Protein AF-A0A9P5VL76-F1 (afdb_monomer)

Nearest PDB structures (foldseek):
  6ovp-assembly1_B  TM=8.909E-01  e=1.885E-11  Yarrowia lipolytica
  6ovp-assembly1_A  TM=8.898E-01  e=1.474E-11  Yarrowia lipolytica
  2c0l-assembly1_B  TM=8.582E-01  e=8.754E-11  Homo sapiens
  2cx7-assembly1_A  TM=6.586E-01  e=2.580E-05  Thermus thermophilus
  1wfr-assembly1_A  TM=6.462E-01  e=2.146E-05  Thermus thermophilus HB8

Foldseek 3Di:
DVVLVVQQVVLVPDDPVVNVVVLVVVPWKEKEWEDDPDTWIWIQDSSRHIDGDDDPDDGQKYKYAYPVQVVCCVVVLDPPLLCPLVVRIDIDHQLLLPPQQHDPQFNVSNVQVVVQVVLVPDDLVRLVVQLVQQQFKEWEWEAEPVRDTWIKIWDSHDRRTHIGTDDDPPDDGQKYKYAYRVLSVCCLLVVDFQVVCVVVVRIDMDHDVVSSVSVRVVSVVVCCVSSSPDPDPDD

InterPro domains:
  IPR003033 SCP2 sterol-binding domain [PF02036] (7-96)
  IPR003033 SCP2 sterol-binding domain [PF02036] (121-220)
  IPR036527 SCP2 sterol-binding domain superfamily [G3DSA:3.30.1050.10] (1-100)
  IPR036527 SCP2 sterol-binding domain superfamily [G3DSA:3.30.1050.10] (101-225)
  IPR036527 SCP2 sterol-binding domain superfamily [SSF55718] (1-96)
  IPR036527 SCP2 sterol-binding domain superfamily [SSF55718] (104-221)

pLDDT: mean 79.17, std 15.7, range [29.52, 98.31]

Secondary structure (DSSP, 8-state):
-HHHHHHHHHHHTS-HHHHHHHHHH--S-EEEEE-SSS--EEEEETTTEEEES--SS--SEEEEE-HHHHHHHHTTSS-HHHHHHTTSEEEES-SSTTSTT--TT-HHHHHHHHHHHHHHT--HHHHHHHHHHH-EEEEEEEE-TTS-EEEEEEEESSSS-EEEESPPTT---SEEEEEEHHHHHHHHTTSS-HHHHHHTTSEEEEE-HHHHHHHHHHHHHHHHHTTSS-S----

Radius of gyration: 19.66 Å; Cα contacts (8 Å, |Δi|>4): 386; chains: 1; bounding box: 48×43×52 Å

Sequence (235 aa):
DEIFTHLNEALDAFEPAERQELLKQVNGIFEFHICKEEAPTSEVKITGMIKPGPTPLNPDITLFLMDDDMIALAVGDLSGARAFITDHIGLKGPMGSESDLGYDGFESSFLTLQIYEYLQVLTDEEHKAKVAKVKGIFLFNVKNAKGNTAMWMMDMKSGISTMKKGKVEGLKPDIVLEMKDRDFVDLFMGKTNGQKAFMTGRIKVKGAIMLALKLDTMMKDTQEKIGFFGEKAKL

Structure (mmCIF, N/CA/C/O backbone):
data_AF-A0A9P5VL76-F1
#
_entry.id   AF-A0A9P5VL76-F1
#
loop_
_atom_site.group_PDB
_atom_site.id
_atom_site.type_symbol
_atom_site.label_atom_id
_atom_site.label_alt_id
_atom_site.label_comp_id
_atom_site.label_asym_id
_atom_site.label_entity_id
_atom_site.label_seq_id
_atom_site.pdbx_PDB_ins_code
_atom_site.Cartn_x
_atom_site.Cartn_y
_atom_site.Cartn_z
_atom_site.occupancy
_atom_site.B_iso_or_equiv
_atom_site.auth_seq_id
_atom_site.auth_comp_id
_atom_site.auth_asym_id
_atom_site.auth_atom_id
_atom_site.pdbx_PDB_model_num
ATOM 1 N N . ASP A 1 1 ? 13.572 -9.444 -28.408 1.00 59.03 1 ASP A N 1
ATOM 2 C CA . ASP A 1 1 ? 14.789 -8.795 -28.944 1.00 59.03 1 ASP A CA 1
ATOM 3 C C . ASP A 1 1 ? 14.650 -7.289 -29.117 1.00 59.03 1 ASP A C 1
ATOM 5 O O . ASP A 1 1 ? 15.370 -6.567 -28.447 1.00 59.03 1 ASP A O 1
ATOM 9 N N . GLU A 1 2 ? 13.704 -6.793 -29.917 1.00 69.25 2 GLU A N 1
ATOM 10 C CA . GLU A 1 2 ? 13.587 -5.357 -30.246 1.00 69.25 2 GLU A CA 1
ATOM 11 C C . GLU A 1 2 ? 13.399 -4.423 -29.029 1.00 69.25 2 GLU A C 1
ATOM 13 O O . GLU A 1 2 ? 14.001 -3.358 -28.952 1.00 69.25 2 GLU A O 1
ATOM 18 N N . ILE A 1 3 ? 12.630 -4.839 -28.024 1.00 67.88 3 ILE A N 1
ATOM 19 C CA . ILE A 1 3 ? 12.424 -4.072 -26.784 1.00 67.88 3 ILE A CA 1
ATOM 20 C C . ILE A 1 3 ? 13.699 -3.926 -25.936 1.00 67.88 3 ILE A C 1
ATOM 22 O O . ILE A 1 3 ? 13.919 -2.881 -25.335 1.00 67.88 3 ILE A O 1
ATOM 26 N N . PHE A 1 4 ? 14.580 -4.931 -25.926 1.00 71.31 4 PHE A N 1
ATOM 27 C CA . PHE A 1 4 ? 15.851 -4.856 -25.199 1.00 71.31 4 PHE A CA 1
ATOM 28 C C . PHE A 1 4 ? 16.878 -3.994 -25.919 1.00 71.31 4 PHE A C 1
ATOM 30 O O . PHE A 1 4 ? 17.686 -3.339 -25.265 1.00 71.31 4 PHE A O 1
ATOM 37 N N . THR A 1 5 ? 16.819 -3.954 -27.250 1.00 75.25 5 THR A N 1
ATOM 38 C CA . THR A 1 5 ? 17.573 -2.983 -28.044 1.00 75.25 5 THR A CA 1
ATOM 39 C C . THR A 1 5 ? 17.153 -1.565 -27.674 1.00 75.25 5 THR A C 1
ATOM 41 O O . THR A 1 5 ? 18.002 -0.787 -27.254 1.00 75.25 5 THR A O 1
ATOM 44 N N . HIS A 1 6 ? 15.852 -1.260 -27.696 1.00 72.56 6 HIS A N 1
ATOM 45 C CA . HIS A 1 6 ? 15.348 0.065 -27.323 1.00 72.56 6 HIS A CA 1
ATOM 46 C C . HIS A 1 6 ? 15.649 0.438 -25.864 1.00 72.56 6 HIS A C 1
ATOM 48 O O . HIS A 1 6 ? 15.980 1.584 -25.574 1.00 72.56 6 HIS A O 1
ATOM 54 N N . LEU A 1 7 ? 15.575 -0.518 -24.932 1.00 69.50 7 LEU A N 1
ATOM 55 C CA . LEU A 1 7 ? 15.966 -0.283 -23.539 1.00 69.50 7 LEU A CA 1
ATOM 56 C C . LEU A 1 7 ? 17.463 0.030 -23.413 1.00 69.50 7 LEU A C 1
ATOM 58 O O . LEU A 1 7 ? 17.827 0.937 -22.672 1.00 69.50 7 LEU A O 1
ATOM 62 N N . ASN A 1 8 ? 18.332 -0.677 -24.141 1.00 74.56 8 ASN A N 1
ATOM 63 C CA . ASN A 1 8 ? 19.762 -0.363 -24.175 1.00 74.56 8 ASN A CA 1
ATOM 64 C C . ASN A 1 8 ? 20.033 1.010 -24.805 1.00 74.56 8 ASN A C 1
ATOM 66 O O . ASN A 1 8 ? 20.819 1.770 -24.253 1.00 74.56 8 ASN A O 1
ATOM 70 N N . GLU A 1 9 ? 19.346 1.364 -25.892 1.00 80.50 9 GLU A N 1
ATOM 71 C CA . GLU A 1 9 ? 19.444 2.693 -26.511 1.00 80.50 9 GLU A CA 1
ATOM 72 C C . GLU A 1 9 ? 19.002 3.806 -25.551 1.00 80.50 9 GLU A C 1
ATOM 74 O O . GLU A 1 9 ? 19.674 4.829 -25.440 1.00 80.50 9 GLU A O 1
ATOM 79 N N . ALA A 1 10 ? 17.916 3.594 -24.802 1.00 74.56 10 ALA A N 1
ATOM 80 C CA . ALA A 1 10 ? 17.466 4.525 -23.772 1.00 74.56 10 ALA A CA 1
ATOM 81 C C . ALA A 1 10 ? 18.485 4.655 -22.627 1.00 74.56 10 ALA A C 1
ATOM 83 O O . ALA A 1 10 ? 18.723 5.756 -22.140 1.00 74.56 10 ALA A O 1
ATOM 84 N N . LEU A 1 11 ? 19.116 3.550 -22.214 1.00 72.44 11 LEU A N 1
ATOM 85 C CA . LEU A 1 11 ? 20.168 3.553 -21.192 1.00 72.44 11 LEU A CA 1
ATOM 86 C C . LEU A 1 11 ? 21.455 4.240 -21.676 1.00 72.44 11 LEU A C 1
ATOM 88 O O . LEU A 1 11 ? 22.147 4.877 -20.881 1.00 72.44 11 LEU A O 1
ATOM 92 N N . ASP A 1 12 ? 21.775 4.128 -22.964 1.00 80.81 12 ASP A N 1
ATOM 93 C CA . ASP A 1 12 ? 22.923 4.787 -23.589 1.00 80.81 12 ASP A CA 1
ATOM 94 C C . ASP A 1 12 ? 22.669 6.271 -23.899 1.00 80.81 12 ASP A C 1
ATOM 96 O O . ASP A 1 12 ? 23.625 7.022 -24.089 1.00 80.81 12 ASP A O 1
ATOM 100 N N . ALA A 1 13 ? 21.410 6.720 -23.891 1.00 84.25 13 ALA A N 1
ATOM 101 C CA . ALA A 1 13 ? 21.051 8.130 -24.030 1.00 84.25 13 ALA A CA 1
ATOM 102 C C . ALA A 1 13 ? 21.363 8.973 -22.776 1.00 84.25 13 ALA A C 1
ATOM 104 O O . ALA A 1 13 ? 21.368 10.201 -22.860 1.00 84.25 13 ALA A O 1
ATOM 105 N N . PHE A 1 14 ? 21.626 8.342 -21.626 1.00 79.75 14 PHE A N 1
ATOM 106 C CA . PHE A 1 14 ? 22.043 9.040 -20.408 1.00 79.75 14 PHE A CA 1
ATOM 107 C C . PHE A 1 14 ? 23.520 9.438 -20.459 1.00 79.75 14 PHE A C 1
ATOM 109 O O . PHE A 1 14 ? 24.386 8.648 -20.846 1.00 79.75 14 PHE A O 1
ATOM 116 N N . GLU A 1 15 ? 23.832 10.634 -19.957 1.00 89.19 15 GLU A N 1
ATOM 117 C CA . GLU A 1 15 ? 25.218 11.076 -19.807 1.00 89.19 15 GLU A CA 1
ATOM 118 C C . GLU A 1 15 ? 25.991 10.143 -18.850 1.00 89.19 15 GLU A C 1
ATOM 120 O O . GLU A 1 15 ? 25.448 9.720 -17.822 1.00 89.19 15 GLU A O 1
ATOM 125 N N . PRO A 1 16 ? 27.282 9.835 -19.100 1.00 84.25 16 PRO A N 1
ATOM 126 C CA . PRO A 1 16 ? 28.025 8.852 -18.304 1.00 84.25 16 PRO A C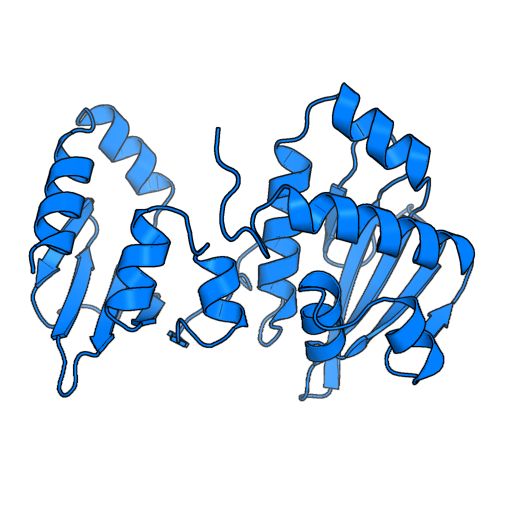A 1
ATOM 127 C C . PRO A 1 16 ? 28.039 9.129 -16.794 1.00 84.25 16 PRO A C 1
ATOM 129 O O . PRO A 1 16 ? 28.002 8.195 -15.993 1.00 84.25 16 PRO A O 1
ATOM 132 N N . ALA A 1 17 ? 28.083 10.404 -16.392 1.00 84.44 17 ALA A N 1
ATOM 133 C CA . ALA A 1 17 ? 28.053 10.803 -14.985 1.00 84.44 17 ALA A CA 1
ATOM 134 C C . ALA A 1 17 ? 26.677 10.572 -14.338 1.00 84.44 17 ALA A C 1
ATOM 136 O O . ALA A 1 17 ? 26.602 10.110 -13.201 1.00 84.44 17 ALA A O 1
ATOM 137 N N . GLU A 1 18 ? 25.600 10.847 -15.075 1.00 82.44 18 GLU A N 1
ATOM 138 C CA . GLU A 1 18 ? 24.226 10.604 -14.636 1.00 82.44 18 GLU A CA 1
ATOM 139 C C . GLU A 1 18 ? 23.963 9.103 -14.493 1.00 82.44 18 GLU A C 1
ATOM 141 O O . GLU A 1 18 ? 23.481 8.646 -13.457 1.00 82.44 18 GLU A O 1
ATOM 146 N N . ARG A 1 19 ? 24.405 8.310 -15.476 1.00 78.56 19 ARG A N 1
ATOM 147 C CA . ARG A 1 19 ? 24.318 6.845 -15.439 1.00 78.56 19 ARG A CA 1
ATOM 148 C C . ARG A 1 19 ? 25.014 6.255 -14.210 1.00 78.56 19 ARG A C 1
ATOM 150 O O . ARG A 1 19 ? 24.469 5.358 -13.575 1.00 78.56 19 ARG A O 1
ATOM 157 N N . GLN A 1 20 ? 26.192 6.762 -13.836 1.00 78.44 20 GLN A N 1
ATOM 158 C CA . GLN A 1 20 ? 26.904 6.316 -12.629 1.00 78.44 20 GLN A CA 1
ATOM 159 C C . GLN A 1 20 ? 26.157 6.642 -11.331 1.00 78.44 20 GLN A C 1
ATOM 161 O O . GLN A 1 20 ? 26.263 5.887 -10.367 1.00 78.44 20 GLN A O 1
ATOM 166 N N . GLU A 1 21 ? 25.405 7.741 -11.284 1.00 79.75 21 GLU A N 1
ATOM 167 C CA . GLU A 1 21 ? 24.601 8.094 -10.113 1.00 79.75 21 GLU A CA 1
ATOM 168 C C . GLU A 1 21 ? 23.336 7.232 -10.016 1.00 79.75 21 GLU A C 1
ATOM 170 O O . GLU A 1 21 ? 23.040 6.697 -8.949 1.00 79.75 21 GLU A O 1
ATOM 175 N N . LEU A 1 22 ? 22.645 7.007 -11.138 1.00 70.56 22 LEU A N 1
ATOM 176 C CA . LEU A 1 22 ? 21.475 6.125 -11.208 1.00 70.56 22 LEU A CA 1
ATOM 177 C C . LEU A 1 22 ? 21.820 4.676 -10.829 1.00 70.56 22 LEU A C 1
ATOM 179 O O . LEU A 1 22 ? 21.065 4.023 -10.109 1.00 70.56 22 LEU A O 1
ATOM 183 N N . LEU A 1 23 ? 22.998 4.182 -11.225 1.00 69.69 23 LEU A N 1
ATOM 184 C CA . LEU A 1 23 ? 23.468 2.842 -10.853 1.00 69.69 23 LEU A CA 1
ATOM 185 C C . LEU A 1 23 ? 23.675 2.661 -9.343 1.00 69.69 23 LEU A C 1
ATOM 187 O O . LEU A 1 23 ? 23.526 1.552 -8.842 1.00 69.69 23 LEU A O 1
ATOM 191 N N . LYS A 1 24 ? 23.972 3.726 -8.587 1.00 73.56 24 LYS A N 1
ATOM 192 C CA . LYS A 1 24 ? 24.060 3.637 -7.116 1.00 73.56 24 LYS A CA 1
ATOM 193 C C . LYS A 1 24 ? 22.693 3.426 -6.468 1.00 73.56 24 LYS A C 1
ATOM 195 O O . LYS A 1 24 ? 22.628 2.894 -5.364 1.00 73.56 24 LYS A O 1
ATOM 200 N N . GLN A 1 25 ? 21.624 3.860 -7.135 1.00 65.38 25 GLN A N 1
ATOM 201 C CA . GLN A 1 25 ? 20.246 3.703 -6.663 1.00 65.38 25 GLN A CA 1
ATOM 202 C C . GLN A 1 25 ? 19.703 2.303 -6.969 1.00 65.38 25 GLN A C 1
ATOM 204 O O . GLN A 1 25 ? 18.865 1.790 -6.232 1.00 65.38 25 GLN A O 1
ATOM 209 N N . VAL A 1 26 ? 20.207 1.667 -8.031 1.00 65.00 26 VAL A N 1
ATOM 210 C CA . VAL A 1 26 ? 19.816 0.322 -8.465 1.00 65.00 26 VAL A CA 1
ATOM 211 C C . VAL A 1 26 ? 20.975 -0.646 -8.215 1.00 65.00 26 VAL A C 1
ATOM 213 O O . VAL A 1 26 ? 21.733 -0.994 -9.118 1.00 65.00 26 VAL A O 1
ATOM 216 N N . ASN A 1 27 ? 21.128 -1.079 -6.961 1.00 65.38 27 ASN A N 1
ATOM 217 C CA . ASN A 1 27 ? 22.152 -2.047 -6.561 1.00 65.38 27 ASN A CA 1
ATOM 218 C C . ASN A 1 27 ? 21.579 -3.472 -6.530 1.00 65.38 27 ASN A C 1
ATOM 220 O O . ASN A 1 27 ? 21.234 -3.982 -5.466 1.00 65.38 27 ASN A O 1
ATOM 224 N N . GLY A 1 28 ? 21.455 -4.095 -7.701 1.00 70.94 28 GLY A N 1
ATOM 225 C CA . GLY A 1 28 ? 21.001 -5.479 -7.814 1.00 70.94 28 GLY A CA 1
ATOM 226 C C . GLY A 1 28 ? 21.186 -6.053 -9.215 1.00 70.94 28 GLY A C 1
ATOM 227 O O . GLY A 1 28 ? 21.255 -5.323 -10.206 1.00 70.94 28 GLY A O 1
ATOM 228 N N . ILE A 1 29 ? 21.283 -7.375 -9.291 1.00 71.81 29 ILE A N 1
ATOM 229 C CA . ILE A 1 29 ? 21.272 -8.153 -10.527 1.00 71.81 29 ILE A CA 1
ATOM 230 C C . ILE A 1 29 ? 19.836 -8.613 -10.771 1.00 71.81 29 ILE A C 1
ATOM 232 O O . ILE A 1 29 ? 19.276 -9.375 -9.980 1.00 71.81 29 ILE A O 1
ATOM 236 N N . PHE A 1 30 ? 19.260 -8.172 -11.888 1.00 75.00 30 PHE A N 1
ATOM 237 C CA . PHE A 1 30 ? 17.899 -8.529 -12.280 1.00 75.00 30 PHE A CA 1
ATOM 238 C C . PHE A 1 30 ? 17.938 -9.496 -13.458 1.00 75.00 30 PHE A C 1
ATOM 240 O O . PHE A 1 30 ? 18.631 -9.260 -14.449 1.00 75.00 30 PHE A O 1
ATOM 247 N N . GLU A 1 31 ? 17.166 -10.569 -13.365 1.00 74.62 31 GLU A N 1
ATOM 248 C CA . GLU A 1 31 ? 16.959 -11.519 -14.452 1.00 74.62 31 GLU A CA 1
ATOM 249 C C . GLU A 1 31 ? 15.490 -11.489 -14.878 1.00 74.62 31 GLU A C 1
ATOM 251 O O . GLU A 1 31 ? 14.598 -11.615 -14.050 1.00 74.62 31 GLU A O 1
ATOM 256 N N . PHE A 1 32 ? 15.229 -11.330 -16.167 1.00 75.19 32 PHE A N 1
ATOM 257 C CA . PHE A 1 32 ? 13.909 -11.232 -16.775 1.00 75.19 32 PHE A CA 1
ATOM 258 C C . PHE A 1 32 ? 13.687 -12.447 -17.674 1.00 75.19 32 PHE A C 1
ATOM 260 O O . PHE A 1 32 ? 14.397 -12.650 -18.654 1.00 75.19 32 PHE A O 1
ATOM 267 N N . HIS A 1 33 ? 12.692 -13.257 -17.358 1.00 72.06 33 HIS A N 1
ATOM 268 C CA . HIS A 1 33 ? 12.221 -14.380 -18.157 1.00 72.06 33 HIS A CA 1
ATOM 269 C C . HIS A 1 33 ? 10.972 -13.919 -18.890 1.00 72.06 33 HIS A C 1
ATOM 271 O O . HIS A 1 33 ? 9.935 -13.692 -18.264 1.00 72.06 33 HIS A O 1
ATOM 277 N N . ILE A 1 34 ? 11.082 -13.760 -20.203 1.00 73.06 34 ILE A N 1
ATOM 278 C CA . ILE A 1 34 ? 9.964 -13.367 -21.046 1.00 73.06 34 ILE A CA 1
ATOM 279 C C . ILE A 1 34 ? 9.411 -14.609 -21.726 1.00 73.06 34 ILE A C 1
ATOM 281 O O . ILE A 1 34 ? 10.084 -15.257 -22.521 1.00 73.06 34 ILE A O 1
ATOM 285 N N . CYS A 1 35 ? 8.185 -14.987 -21.398 1.00 63.56 35 CYS A N 1
ATOM 286 C CA . CYS A 1 35 ? 7.582 -16.191 -21.950 1.00 63.56 35 CYS A CA 1
ATOM 287 C C . CYS A 1 35 ? 6.737 -15.838 -23.183 1.00 63.56 35 CYS A C 1
ATOM 289 O O . CYS A 1 35 ? 5.557 -15.534 -23.061 1.00 63.56 35 CYS A O 1
ATOM 291 N N . LYS A 1 36 ? 7.304 -15.952 -24.388 1.00 52.19 36 LYS A N 1
ATOM 292 C CA . LYS A 1 36 ? 6.519 -16.492 -25.514 1.00 52.19 36 LYS A CA 1
ATOM 293 C C . LYS A 1 36 ? 6.399 -17.997 -25.294 1.00 52.19 36 LYS A C 1
ATOM 295 O O . LYS A 1 36 ? 7.211 -18.543 -24.549 1.00 52.19 36 LYS A O 1
ATOM 300 N N . GLU A 1 37 ? 5.396 -18.668 -25.862 1.00 47.75 37 GLU A N 1
ATOM 301 C CA . GLU A 1 37 ? 5.402 -20.138 -25.928 1.00 47.75 37 GLU A CA 1
ATOM 302 C C . GLU A 1 37 ? 6.836 -20.598 -26.300 1.00 47.75 37 GLU A C 1
ATOM 304 O O . GLU A 1 37 ? 7.320 -20.289 -27.383 1.00 47.75 37 GLU A O 1
ATOM 309 N N . GLU A 1 38 ? 7.544 -21.178 -25.317 1.00 39.03 38 GLU A N 1
ATOM 310 C CA . GLU A 1 38 ? 9.004 -21.416 -25.250 1.00 39.03 38 GLU A CA 1
ATOM 311 C C . GLU A 1 38 ? 9.968 -20.184 -25.361 1.00 39.03 38 GLU A C 1
ATOM 313 O O . GLU A 1 38 ? 10.597 -19.955 -26.386 1.00 39.03 38 GLU A O 1
ATOM 318 N N . ALA A 1 39 ? 10.123 -19.461 -24.231 1.00 42.22 39 ALA A N 1
ATOM 319 C CA . ALA A 1 39 ? 11.256 -18.667 -23.666 1.00 42.22 39 ALA A CA 1
ATOM 320 C C . ALA A 1 39 ? 12.129 -17.710 -24.535 1.00 42.22 39 ALA A C 1
ATOM 322 O O . ALA A 1 39 ? 12.720 -18.111 -25.537 1.00 42.22 39 ALA A O 1
ATOM 323 N N . PRO A 1 40 ? 12.442 -16.500 -24.003 1.00 48.34 40 PRO A N 1
ATOM 324 C CA . PRO A 1 40 ? 13.840 -16.210 -23.631 1.00 48.34 40 PRO A CA 1
ATOM 325 C C . PRO A 1 40 ? 14.059 -15.511 -22.263 1.00 48.34 40 PRO A C 1
ATOM 327 O O . PRO A 1 40 ? 13.225 -14.766 -21.756 1.00 48.34 40 PRO A O 1
ATOM 330 N N . THR A 1 41 ? 15.252 -15.722 -21.689 1.00 44.62 41 THR A N 1
ATOM 331 C CA . THR A 1 41 ? 15.805 -15.070 -20.481 1.00 44.62 41 THR A CA 1
ATOM 332 C C . THR A 1 41 ? 16.714 -13.886 -20.838 1.00 44.62 41 THR A C 1
ATOM 334 O O . THR A 1 41 ? 17.487 -13.958 -21.794 1.00 44.62 41 THR A O 1
ATOM 337 N N . SER A 1 42 ? 16.691 -12.821 -20.045 1.00 47.47 42 SER A N 1
ATOM 338 C CA . SER A 1 42 ? 17.422 -11.565 -20.267 1.00 47.47 42 SER A CA 1
ATOM 339 C C . SER A 1 42 ? 17.956 -10.996 -18.948 1.00 47.47 42 SER A C 1
ATOM 341 O O . SER A 1 42 ? 17.278 -11.033 -17.930 1.00 47.47 42 SER A O 1
ATOM 343 N N . GLU A 1 43 ? 19.196 -10.509 -18.944 1.00 51.09 43 GLU A N 1
ATOM 344 C CA . GLU A 1 43 ? 19.957 -10.072 -17.762 1.00 51.09 43 GLU A CA 1
ATOM 345 C C . GLU A 1 43 ? 20.086 -8.541 -17.733 1.00 51.09 43 GLU A C 1
ATOM 347 O O . GLU A 1 43 ? 20.417 -7.944 -18.753 1.00 51.09 43 GLU A O 1
ATOM 352 N N . VAL A 1 44 ? 19.948 -7.904 -16.566 1.00 45.75 44 VAL A N 1
ATOM 353 C CA . VAL A 1 44 ? 20.468 -6.550 -16.297 1.00 45.75 44 VAL A CA 1
ATOM 354 C C . VAL A 1 44 ? 21.665 -6.690 -15.358 1.00 45.75 44 VAL A C 1
ATOM 356 O O . VAL A 1 44 ? 21.509 -7.062 -14.194 1.00 45.75 44 VAL A O 1
ATOM 359 N N . LYS A 1 45 ? 22.875 -6.398 -15.856 1.00 45.28 45 LYS A N 1
ATOM 360 C CA . LYS A 1 45 ? 24.112 -6.458 -15.059 1.00 45.28 45 LYS A CA 1
ATOM 361 C C . LYS A 1 45 ? 24.672 -5.055 -14.834 1.00 45.28 45 LYS A C 1
ATOM 363 O O . LYS A 1 45 ? 24.762 -4.290 -15.789 1.00 45.28 45 LYS A O 1
ATOM 368 N N . ILE A 1 46 ? 25.081 -4.793 -13.586 1.00 47.81 46 ILE A N 1
ATOM 369 C CA . ILE A 1 46 ? 26.022 -3.828 -12.946 1.00 47.81 46 ILE A CA 1
ATOM 370 C C . ILE A 1 46 ? 26.603 -2.648 -13.776 1.00 47.81 46 ILE A C 1
ATOM 372 O O . ILE A 1 46 ? 26.885 -1.593 -13.220 1.00 47.81 46 ILE A O 1
ATOM 376 N N . THR A 1 47 ? 26.776 -2.766 -15.092 1.00 48.78 47 THR A N 1
ATOM 377 C CA . THR A 1 47 ? 27.161 -1.682 -16.014 1.00 48.78 47 THR A CA 1
ATOM 378 C C . THR A 1 47 ? 25.971 -0.861 -16.531 1.00 48.78 47 THR A C 1
ATOM 380 O O . THR A 1 47 ? 26.168 0.078 -17.299 1.00 48.78 47 THR A O 1
ATOM 383 N N . GLY A 1 48 ? 24.738 -1.232 -16.167 1.00 52.44 48 GLY A N 1
ATOM 384 C CA . GLY A 1 48 ? 23.513 -0.613 -16.680 1.00 52.44 48 GLY A CA 1
ATOM 385 C C . GLY A 1 48 ? 23.221 -0.990 -18.129 1.00 52.44 48 GLY A C 1
ATOM 386 O O . GLY A 1 48 ? 22.783 -0.138 -18.888 1.00 52.44 48 GLY A O 1
ATOM 387 N N . MET A 1 49 ? 23.540 -2.220 -18.538 1.00 57.72 49 MET A N 1
ATOM 388 C CA . 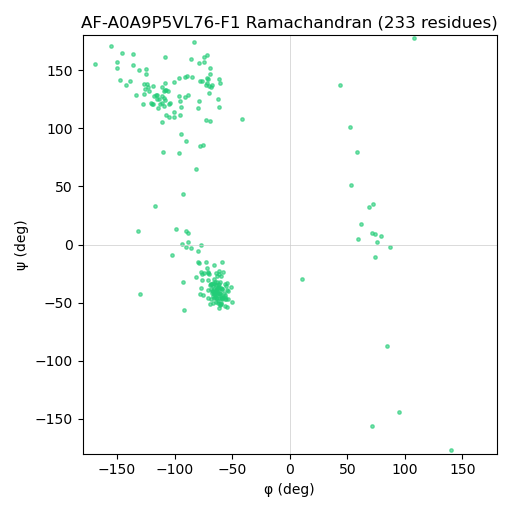MET A 1 49 ? 23.232 -2.753 -19.872 1.00 57.72 49 MET A CA 1
ATOM 389 C C . MET A 1 49 ? 22.447 -4.054 -19.743 1.00 57.72 49 MET A C 1
ATOM 391 O O . MET A 1 49 ? 22.695 -4.846 -18.828 1.00 57.72 49 MET A O 1
ATOM 395 N N . ILE A 1 50 ? 21.552 -4.282 -20.699 1.00 64.81 50 ILE A N 1
ATOM 396 C CA . ILE A 1 50 ? 20.784 -5.513 -20.840 1.00 64.81 50 ILE A CA 1
ATOM 397 C C . ILE A 1 50 ? 21.535 -6.485 -21.748 1.00 64.81 50 ILE A C 1
ATOM 399 O O . ILE A 1 50 ? 21.902 -6.126 -22.871 1.00 64.81 50 ILE A O 1
ATOM 403 N N . LYS A 1 51 ? 21.751 -7.719 -21.282 1.00 63.75 51 LYS A N 1
ATOM 404 C CA . LYS A 1 51 ? 22.443 -8.779 -22.029 1.00 63.75 51 LYS A CA 1
ATOM 405 C C . LYS A 1 51 ? 21.529 -9.992 -22.261 1.00 63.75 51 LYS A C 1
ATOM 407 O O . LYS A 1 51 ? 20.841 -10.411 -21.331 1.00 63.75 51 LYS A O 1
ATOM 412 N N . PRO A 1 52 ? 21.517 -10.585 -23.470 1.00 61.38 52 PRO A N 1
ATOM 413 C CA . PRO A 1 52 ? 20.829 -11.854 -23.713 1.00 61.38 52 PRO A CA 1
ATOM 414 C C . PRO A 1 52 ? 21.564 -13.040 -23.064 1.00 61.38 52 PRO A C 1
ATOM 416 O O . PRO A 1 52 ? 22.794 -13.101 -23.125 1.00 61.38 52 PRO A O 1
ATOM 419 N N . GLY A 1 53 ? 20.820 -14.022 -22.541 1.00 59.06 53 GLY A N 1
ATOM 420 C CA . GLY A 1 53 ? 21.364 -15.300 -22.050 1.00 59.06 53 GLY A CA 1
ATOM 421 C C . GLY A 1 53 ? 21.367 -15.468 -20.520 1.00 59.06 53 GLY A C 1
ATOM 422 O O . GLY A 1 53 ? 20.931 -14.570 -19.802 1.00 59.06 53 GLY A O 1
ATOM 423 N N . PRO A 1 54 ? 21.804 -16.636 -20.007 1.00 54.06 54 PRO A N 1
ATOM 424 C CA . PRO A 1 54 ? 21.818 -16.927 -18.572 1.00 54.06 54 PRO A CA 1
ATOM 425 C C . PRO A 1 54 ? 22.907 -16.129 -17.841 1.00 54.06 54 PRO A C 1
ATOM 427 O O . PRO A 1 54 ? 24.039 -16.021 -18.320 1.00 54.06 54 PRO A O 1
ATOM 430 N N . THR A 1 55 ? 22.595 -15.614 -16.648 1.00 56.88 55 THR A N 1
ATOM 431 C CA . THR A 1 55 ? 23.578 -14.891 -15.826 1.00 56.88 55 THR A CA 1
ATOM 432 C C . THR A 1 55 ? 24.656 -15.839 -15.265 1.00 56.88 55 THR A C 1
ATOM 434 O O . THR A 1 55 ? 24.338 -16.907 -14.742 1.00 56.88 55 THR A O 1
ATOM 437 N N . PRO A 1 56 ? 25.951 -15.461 -15.292 1.00 56.09 56 PRO A N 1
ATOM 438 C CA . PRO A 1 56 ? 27.013 -16.194 -14.598 1.00 56.09 56 PRO A CA 1
ATOM 439 C C . PRO A 1 56 ? 27.048 -15.942 -13.073 1.00 56.09 56 PRO A C 1
ATOM 441 O O . PRO A 1 56 ? 27.921 -16.473 -12.390 1.00 56.09 56 PRO A O 1
ATOM 444 N N . LEU A 1 57 ? 26.150 -15.105 -12.537 1.00 61.66 57 LEU A N 1
ATOM 445 C CA . LEU A 1 57 ? 26.021 -14.753 -11.114 1.00 61.66 57 LEU A CA 1
ATOM 446 C C . LEU A 1 5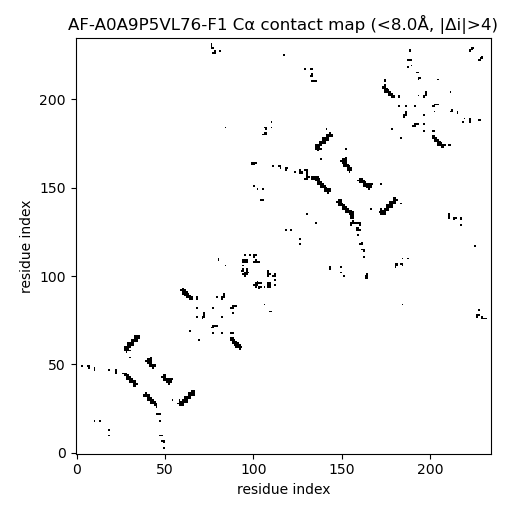7 ? 24.594 -15.032 -10.628 1.00 61.66 57 LEU A C 1
ATOM 448 O O . LEU A 1 57 ? 23.659 -14.907 -11.412 1.00 61.66 57 LEU A O 1
ATOM 452 N N . ASN A 1 58 ? 24.408 -15.344 -9.343 1.00 69.81 58 ASN A N 1
ATOM 453 C CA . ASN A 1 58 ? 23.066 -15.507 -8.775 1.00 69.81 58 ASN A CA 1
ATOM 454 C C . ASN A 1 58 ? 22.283 -14.181 -8.880 1.00 69.81 58 ASN A C 1
ATOM 456 O O . ASN A 1 58 ? 22.801 -13.169 -8.405 1.00 69.81 58 ASN A O 1
ATOM 460 N N . PRO A 1 59 ? 21.082 -14.164 -9.491 1.00 72.25 59 PRO A N 1
ATOM 461 C CA . PRO A 1 59 ? 20.262 -12.960 -9.549 1.00 72.25 59 PRO A CA 1
ATOM 462 C C . PRO A 1 59 ? 19.687 -12.625 -8.167 1.00 72.25 59 PRO A C 1
ATOM 464 O O . PRO A 1 59 ? 19.293 -13.527 -7.424 1.00 72.25 59 PRO A O 1
ATOM 467 N N . ASP A 1 60 ? 19.611 -11.333 -7.846 1.00 70.75 60 ASP A N 1
ATOM 468 C CA . ASP A 1 60 ? 18.960 -10.837 -6.626 1.00 70.75 60 ASP A CA 1
ATOM 469 C C . ASP A 1 60 ? 17.433 -10.864 -6.781 1.00 70.75 60 ASP A C 1
ATOM 471 O O . ASP A 1 60 ? 16.699 -11.196 -5.846 1.00 70.75 60 ASP A O 1
ATOM 475 N N . ILE A 1 61 ? 16.954 -10.546 -7.990 1.00 73.38 61 ILE A N 1
ATOM 476 C CA . ILE A 1 61 ? 15.540 -10.577 -8.363 1.00 73.38 61 ILE A CA 1
ATOM 477 C C . ILE A 1 61 ? 15.384 -11.282 -9.712 1.00 73.38 61 ILE A C 1
ATOM 479 O O . ILE A 1 61 ? 16.017 -10.907 -10.700 1.00 73.38 61 ILE A O 1
ATOM 483 N N . THR A 1 62 ? 14.485 -12.266 -9.770 1.00 72.38 62 THR A N 1
ATOM 484 C CA . THR A 1 62 ? 14.031 -12.869 -11.032 1.00 72.38 62 THR A CA 1
ATOM 485 C C . THR A 1 62 ? 12.586 -12.465 -11.314 1.00 72.38 62 THR A C 1
ATOM 487 O O . THR A 1 62 ? 11.702 -12.680 -10.483 1.00 72.38 62 THR A O 1
ATOM 490 N N . LEU A 1 63 ? 12.358 -11.903 -12.495 1.00 76.19 63 LEU A N 1
ATOM 491 C CA . LEU A 1 63 ? 11.089 -11.446 -13.047 1.00 76.19 63 LEU A CA 1
ATOM 492 C C . LEU A 1 63 ? 10.623 -12.433 -14.120 1.00 76.19 63 LEU A C 1
ATOM 494 O O . LEU A 1 63 ? 11.398 -12.779 -15.002 1.00 76.19 63 LEU A O 1
ATOM 498 N N . PHE A 1 64 ? 9.366 -12.860 -14.078 1.00 76.00 64 PHE A N 1
ATOM 499 C CA . PHE A 1 64 ? 8.726 -13.687 -15.105 1.00 76.00 64 PHE A CA 1
ATOM 500 C C . PHE A 1 64 ? 7.540 -12.914 -15.670 1.00 76.00 64 PHE A C 1
ATOM 502 O O . PHE A 1 64 ? 6.660 -12.563 -14.893 1.00 76.00 64 PHE A O 1
ATOM 509 N N . LEU A 1 65 ? 7.500 -12.634 -16.970 1.00 80.94 65 LEU A N 1
ATOM 510 C CA . LEU A 1 65 ? 6.449 -11.814 -17.579 1.00 80.94 65 LEU A CA 1
ATOM 511 C C . LEU A 1 65 ? 6.177 -12.204 -19.036 1.00 80.94 65 LEU A C 1
ATOM 513 O O . LEU A 1 65 ? 7.030 -12.794 -19.694 1.00 80.94 65 LEU A O 1
ATOM 517 N N . MET A 1 66 ? 4.982 -11.893 -19.535 1.00 80.25 66 MET A N 1
ATOM 518 C CA . MET A 1 66 ? 4.620 -12.098 -20.943 1.00 80.25 66 MET A CA 1
ATOM 519 C C . MET A 1 66 ? 5.050 -10.897 -21.802 1.00 80.25 66 MET A C 1
ATOM 521 O O . MET A 1 66 ? 5.234 -9.793 -21.286 1.00 80.25 66 MET A O 1
ATOM 525 N N . ASP A 1 67 ? 5.169 -11.093 -23.120 1.00 80.12 67 ASP A N 1
ATOM 526 C CA . ASP A 1 67 ? 5.498 -10.021 -24.079 1.00 80.12 67 ASP A CA 1
ATOM 527 C C . ASP A 1 67 ? 4.538 -8.823 -23.958 1.00 80.12 67 ASP A C 1
ATOM 529 O O . ASP A 1 67 ? 4.979 -7.676 -23.880 1.00 80.12 67 ASP A O 1
ATOM 533 N N . ASP A 1 68 ? 3.230 -9.090 -23.897 1.00 81.69 68 ASP A N 1
ATOM 534 C CA . ASP A 1 68 ? 2.200 -8.047 -23.816 1.00 81.69 68 ASP A CA 1
ATOM 535 C C . ASP A 1 68 ? 2.327 -7.222 -22.526 1.00 81.69 68 ASP A C 1
ATOM 537 O O . ASP A 1 68 ? 2.196 -5.996 -22.549 1.00 81.69 68 ASP A O 1
ATOM 541 N N . ASP A 1 69 ? 2.659 -7.877 -21.409 1.00 81.81 69 ASP A N 1
ATOM 542 C CA . ASP A 1 69 ? 2.871 -7.211 -20.121 1.00 81.81 69 ASP A CA 1
ATOM 543 C C . ASP A 1 69 ? 4.129 -6.346 -20.145 1.00 81.81 69 ASP A C 1
ATOM 545 O O . ASP A 1 69 ? 4.135 -5.240 -19.608 1.00 81.81 69 ASP A O 1
ATOM 549 N N . MET A 1 70 ? 5.190 -6.807 -20.810 1.00 79.00 70 MET A N 1
ATOM 550 C CA . MET A 1 70 ? 6.410 -6.026 -20.989 1.00 79.00 70 MET A CA 1
ATOM 551 C C . MET A 1 70 ? 6.166 -4.757 -21.807 1.00 79.00 70 MET A C 1
ATOM 553 O O . MET A 1 70 ? 6.658 -3.686 -21.448 1.00 79.00 70 MET A O 1
ATOM 557 N N . ILE A 1 71 ? 5.386 -4.863 -22.884 1.00 79.12 71 ILE A N 1
ATOM 558 C CA . ILE A 1 71 ? 4.994 -3.710 -23.696 1.00 79.12 71 ILE A CA 1
ATOM 559 C C . ILE A 1 71 ? 4.172 -2.743 -22.845 1.00 79.12 71 ILE A C 1
ATOM 561 O O . ILE A 1 71 ? 4.492 -1.557 -22.807 1.00 79.12 71 ILE A O 1
ATOM 565 N N . ALA A 1 72 ? 3.170 -3.246 -22.118 1.00 79.00 72 ALA A N 1
ATOM 566 C CA . ALA A 1 72 ? 2.328 -2.428 -21.253 1.00 79.00 72 ALA A CA 1
ATOM 567 C C . ALA A 1 72 ? 3.143 -1.700 -20.166 1.00 79.00 72 ALA A C 1
ATOM 569 O O . ALA A 1 72 ? 2.873 -0.535 -19.876 1.00 79.00 72 ALA A O 1
ATOM 570 N N . LEU A 1 73 ? 4.174 -2.346 -19.609 1.00 76.31 73 LEU A N 1
ATOM 571 C CA . LEU A 1 73 ? 5.118 -1.724 -18.674 1.00 76.31 73 LEU A CA 1
ATOM 572 C C . LEU A 1 73 ? 5.939 -0.616 -19.335 1.00 76.31 73 LEU A C 1
ATOM 574 O O . LEU A 1 73 ? 6.086 0.462 -18.763 1.00 76.31 73 LEU A O 1
ATOM 578 N N . ALA A 1 74 ? 6.458 -0.867 -20.538 1.00 73.88 74 ALA A N 1
ATOM 579 C CA . ALA A 1 74 ? 7.306 0.077 -21.259 1.00 73.88 74 ALA A CA 1
ATOM 580 C C . ALA A 1 74 ? 6.552 1.345 -21.690 1.00 73.88 74 ALA A C 1
ATOM 582 O O . ALA A 1 74 ? 7.120 2.435 -21.667 1.00 73.88 74 ALA A O 1
ATOM 583 N N . VAL A 1 75 ? 5.275 1.217 -22.060 1.00 74.38 75 VAL A N 1
ATOM 584 C CA . VAL A 1 75 ? 4.435 2.358 -22.472 1.00 74.38 75 VAL A CA 1
ATOM 585 C C . VAL A 1 75 ? 3.676 3.003 -21.307 1.00 74.38 75 VAL A C 1
ATOM 587 O O . VAL A 1 75 ? 2.979 3.994 -21.508 1.00 74.38 75 VAL A O 1
ATOM 590 N N . GLY A 1 76 ? 3.814 2.466 -20.090 1.00 68.44 76 GLY A N 1
ATOM 591 C CA . GLY A 1 76 ? 3.184 2.994 -18.878 1.00 68.44 76 GLY A CA 1
ATOM 592 C C . GLY A 1 76 ? 1.704 2.630 -18.691 1.00 68.44 76 GLY A C 1
ATOM 593 O O . GLY A 1 76 ? 1.085 3.115 -17.745 1.00 68.44 76 GLY A O 1
ATOM 594 N N . ASP A 1 77 ? 1.141 1.763 -19.538 1.00 74.88 77 ASP A N 1
ATOM 595 C CA . ASP A 1 77 ? -0.230 1.237 -19.405 1.00 74.88 77 ASP A CA 1
ATOM 596 C C . ASP A 1 77 ? -0.363 0.247 -18.228 1.00 74.88 77 ASP A C 1
ATOM 598 O O . ASP A 1 77 ? -1.443 0.047 -17.663 1.00 74.88 77 ASP A O 1
ATOM 602 N N . LEU A 1 78 ? 0.752 -0.365 -17.826 1.00 70.69 78 LEU A N 1
ATOM 603 C CA . LEU A 1 78 ? 0.857 -1.246 -16.673 1.00 70.69 78 LEU A CA 1
ATOM 604 C C . LEU A 1 78 ? 1.991 -0.747 -15.774 1.00 70.69 78 LEU A C 1
ATOM 606 O O . LEU A 1 78 ? 3.102 -0.524 -16.233 1.00 70.69 78 LEU A O 1
ATOM 610 N N . SER A 1 79 ? 1.745 -0.572 -14.475 1.00 73.62 79 SER A N 1
ATOM 611 C CA . SER A 1 79 ? 2.836 -0.326 -13.525 1.00 73.62 79 SER A CA 1
ATOM 612 C C . SER A 1 79 ? 3.442 -1.655 -13.074 1.00 73.62 79 SER A C 1
ATOM 614 O O . SER A 1 79 ? 2.707 -2.622 -12.870 1.00 73.62 79 SER A O 1
ATOM 616 N N . GLY A 1 80 ? 4.764 -1.713 -12.853 1.00 73.12 80 GLY A N 1
ATOM 617 C CA . GLY A 1 80 ? 5.447 -2.939 -12.385 1.00 73.12 80 GLY A CA 1
ATOM 618 C C . GLY A 1 80 ? 4.833 -3.503 -11.107 1.00 73.12 80 GLY A C 1
ATOM 619 O O . GLY A 1 80 ? 4.684 -4.706 -10.916 1.00 73.12 80 GLY A O 1
ATOM 620 N N . ALA A 1 81 ? 4.355 -2.592 -10.281 1.00 69.31 81 ALA A N 1
ATOM 621 C CA . ALA A 1 81 ? 3.576 -2.878 -9.112 1.00 69.31 81 ALA A CA 1
ATOM 622 C C . ALA A 1 81 ? 2.251 -3.591 -9.341 1.00 69.31 81 ALA A C 1
ATOM 624 O O . ALA A 1 81 ? 1.981 -4.626 -8.735 1.00 69.31 81 ALA A O 1
ATOM 625 N N . ARG A 1 82 ? 1.406 -3.010 -10.198 1.00 71.44 82 ARG A N 1
ATOM 626 C CA . ARG A 1 82 ? 0.130 -3.611 -10.559 1.00 71.44 82 ARG A CA 1
ATOM 627 C C . ARG A 1 82 ? 0.389 -4.982 -11.157 1.00 71.44 82 ARG A C 1
ATOM 629 O O . ARG A 1 82 ? -0.215 -5.938 -10.695 1.00 71.44 82 ARG A O 1
ATOM 636 N N . ALA A 1 83 ? 1.341 -5.062 -12.080 1.00 75.25 83 ALA A N 1
ATOM 637 C CA . ALA A 1 83 ? 1.717 -6.284 -12.763 1.00 75.25 83 ALA A CA 1
ATOM 638 C C . ALA A 1 83 ? 2.104 -7.407 -11.791 1.00 75.25 83 ALA A C 1
ATOM 640 O O . ALA A 1 83 ? 1.587 -8.516 -11.900 1.00 75.25 83 ALA A O 1
ATOM 641 N N . PHE A 1 84 ? 2.937 -7.102 -10.793 1.00 73.12 84 PHE A N 1
ATOM 642 C CA . PHE A 1 84 ? 3.312 -8.055 -9.753 1.00 73.12 84 PHE A CA 1
ATOM 643 C C . PHE A 1 84 ? 2.100 -8.556 -8.955 1.00 73.12 84 PHE A C 1
ATOM 645 O O . PHE A 1 84 ? 1.879 -9.754 -8.825 1.00 73.12 84 PHE A O 1
ATOM 652 N N . ILE A 1 85 ? 1.269 -7.648 -8.450 1.00 67.19 85 ILE A N 1
ATOM 653 C CA . ILE A 1 85 ? 0.176 -8.012 -7.536 1.00 67.19 85 ILE A CA 1
ATOM 654 C C . ILE A 1 85 ? -0.999 -8.691 -8.272 1.00 67.19 85 ILE A C 1
ATOM 656 O O . ILE A 1 85 ? -1.792 -9.427 -7.671 1.00 67.19 85 ILE A O 1
ATOM 660 N N . THR A 1 86 ? -1.157 -8.431 -9.573 1.00 69.75 86 THR A N 1
ATOM 661 C CA . THR A 1 86 ? -2.133 -9.121 -10.428 1.00 69.75 86 THR A CA 1
ATOM 662 C C . THR A 1 86 ? -1.596 -10.406 -11.056 1.00 69.75 86 THR A C 1
ATOM 664 O O . THR A 1 86 ? -2.274 -10.948 -11.921 1.00 69.75 86 THR A O 1
ATOM 667 N N . ASP A 1 87 ? -0.426 -10.894 -10.634 1.00 73.38 87 ASP A N 1
ATOM 668 C CA . ASP A 1 87 ? 0.210 -12.117 -11.146 1.00 73.38 87 ASP A CA 1
ATOM 669 C C . ASP A 1 87 ? 0.569 -12.064 -12.652 1.00 73.38 87 ASP A C 1
ATOM 671 O O . ASP A 1 87 ? 0.827 -13.095 -13.268 1.00 73.38 87 ASP A O 1
ATOM 675 N N . HIS A 1 88 ? 0.626 -10.863 -13.244 1.00 67.81 88 HIS A N 1
ATOM 676 C CA . HIS A 1 88 ? 1.165 -10.628 -14.596 1.00 67.81 88 HIS A CA 1
ATOM 677 C C . HIS A 1 88 ? 2.704 -10.652 -14.595 1.00 67.81 88 HIS A C 1
ATOM 679 O O . HIS A 1 88 ? 3.338 -10.927 -15.610 1.00 67.81 88 HIS A O 1
ATOM 685 N N . ILE A 1 89 ? 3.313 -10.385 -13.433 1.00 73.81 89 ILE A N 1
ATOM 686 C CA . ILE A 1 89 ? 4.740 -10.579 -13.191 1.00 73.81 89 ILE A CA 1
ATOM 687 C C . ILE A 1 89 ? 4.928 -11.555 -12.033 1.00 73.81 89 ILE A C 1
ATOM 689 O O . ILE A 1 89 ? 4.529 -11.276 -10.903 1.00 73.81 89 ILE A O 1
ATOM 693 N N . GLY A 1 90 ? 5.625 -12.660 -12.280 1.00 68.12 90 GLY A N 1
ATOM 694 C CA . GLY A 1 90 ? 6.196 -13.477 -11.217 1.00 68.12 90 GLY A CA 1
ATOM 695 C C . GLY A 1 90 ? 7.477 -12.834 -10.689 1.00 68.12 90 GLY A C 1
ATOM 696 O O . GLY A 1 90 ? 8.407 -12.615 -11.456 1.00 68.12 90 GLY A O 1
ATOM 697 N N . LEU A 1 91 ? 7.552 -12.559 -9.386 1.00 70.88 91 LEU A N 1
ATOM 698 C CA . LEU A 1 91 ? 8.784 -12.127 -8.719 1.00 70.88 91 LEU A CA 1
ATOM 699 C C . LEU A 1 91 ? 9.337 -13.244 -7.834 1.00 70.88 91 LEU A C 1
ATOM 701 O O . LEU A 1 91 ? 8.617 -13.822 -7.019 1.00 70.88 91 LEU A O 1
ATOM 705 N N . LYS A 1 92 ? 10.640 -13.505 -7.941 1.00 67.25 92 LYS A N 1
ATOM 706 C CA . LYS A 1 92 ? 11.416 -14.230 -6.928 1.00 67.25 92 LYS A CA 1
ATOM 707 C C . LYS A 1 92 ? 12.460 -13.282 -6.349 1.00 67.25 92 LYS A C 1
ATOM 709 O O . LYS A 1 92 ? 13.236 -12.718 -7.111 1.00 67.25 92 LYS A O 1
ATOM 714 N N . GLY A 1 93 ? 12.462 -13.121 -5.027 1.00 62.12 93 GLY A N 1
ATOM 715 C CA . GLY A 1 93 ? 13.359 -12.209 -4.310 1.00 62.12 93 GLY A CA 1
ATOM 716 C C . GLY A 1 93 ? 12.656 -11.478 -3.155 1.00 62.12 93 GLY A C 1
ATOM 717 O O . GLY A 1 93 ? 11.483 -11.752 -2.879 1.00 62.12 93 GLY A O 1
ATOM 718 N N . PRO A 1 94 ? 13.351 -10.567 -2.457 1.00 57.44 94 PRO A N 1
ATOM 719 C CA . PRO A 1 94 ? 12.786 -9.773 -1.367 1.00 57.44 94 PRO A CA 1
ATOM 720 C C . PRO A 1 94 ? 11.758 -8.751 -1.894 1.00 57.44 94 PRO A C 1
ATOM 722 O O . PRO A 1 94 ? 12.097 -7.736 -2.495 1.00 57.44 94 PRO A O 1
ATOM 725 N N . MET A 1 95 ? 10.466 -9.003 -1.661 1.00 67.25 95 MET A N 1
ATOM 726 C CA . MET A 1 95 ? 9.341 -8.205 -2.190 1.00 67.25 95 MET A CA 1
ATOM 727 C C . MET A 1 95 ? 9.080 -6.941 -1.349 1.00 67.25 95 MET A C 1
ATOM 729 O O . MET A 1 95 ? 8.065 -6.816 -0.664 1.00 67.25 95 MET A O 1
ATOM 733 N N . GLY A 1 96 ? 10.042 -6.017 -1.338 1.00 66.62 96 GLY A N 1
ATOM 734 C CA . GLY A 1 96 ? 9.975 -4.773 -0.559 1.00 66.62 96 GLY A CA 1
ATOM 735 C C . GLY A 1 96 ? 10.218 -4.956 0.944 1.00 66.62 96 GLY A C 1
ATOM 736 O O . GLY A 1 96 ? 10.180 -3.977 1.692 1.00 66.62 96 GLY A O 1
ATOM 737 N N . SER A 1 97 ? 10.505 -6.185 1.392 1.00 68.44 97 SER A N 1
ATOM 738 C CA . SER A 1 97 ? 10.838 -6.535 2.781 1.00 68.44 97 SER A CA 1
ATOM 739 C C . SER A 1 97 ? 12.104 -5.853 3.301 1.00 68.44 97 SER A C 1
ATOM 741 O O . SER A 1 97 ? 12.256 -5.712 4.510 1.00 68.44 97 SER A O 1
ATOM 743 N N . GLU A 1 98 ? 12.989 -5.429 2.401 1.00 72.94 98 GLU A N 1
ATOM 744 C CA . GLU A 1 98 ? 14.231 -4.719 2.724 1.00 72.94 98 GLU A CA 1
ATOM 745 C C . GLU A 1 98 ? 14.019 -3.230 3.015 1.00 72.94 98 GLU A C 1
ATOM 747 O O . GLU A 1 98 ? 14.889 -2.590 3.598 1.00 72.94 98 GLU A O 1
ATOM 752 N N . SER A 1 99 ? 12.859 -2.674 2.652 1.00 78.38 99 SER A N 1
ATOM 753 C CA . SER A 1 99 ? 12.543 -1.274 2.937 1.00 78.38 99 SER A CA 1
ATOM 754 C C . SER A 1 99 ? 12.214 -1.047 4.416 1.00 78.38 99 SER A C 1
ATOM 756 O O . SER A 1 99 ? 11.767 -1.950 5.131 1.00 78.38 99 SER A O 1
ATOM 758 N N . ASP A 1 100 ? 12.289 0.213 4.849 1.00 84.06 100 ASP A N 1
ATOM 759 C CA . ASP A 1 100 ? 11.854 0.639 6.186 1.00 84.06 100 ASP A CA 1
ATOM 760 C C . ASP A 1 100 ? 10.370 0.347 6.469 1.00 84.06 100 ASP A C 1
ATOM 762 O O . ASP A 1 100 ? 9.944 0.361 7.625 1.00 84.06 100 ASP A O 1
ATOM 766 N N . LEU A 1 101 ? 9.576 0.054 5.432 1.00 88.44 101 LEU A N 1
ATOM 767 C CA . LEU A 1 101 ? 8.164 -0.324 5.515 1.00 88.44 101 LEU A CA 1
ATOM 768 C C . LEU A 1 101 ? 7.922 -1.830 5.351 1.00 88.44 101 LEU A C 1
ATOM 770 O O . LEU A 1 101 ? 6.814 -2.298 5.611 1.00 88.44 101 LEU A O 1
ATOM 774 N N . GLY A 1 102 ? 8.938 -2.597 4.970 1.00 89.56 102 GLY A N 1
ATOM 775 C CA . GLY A 1 102 ? 8.814 -3.985 4.553 1.00 89.56 102 GLY A CA 1
ATOM 776 C C . GLY A 1 102 ? 8.614 -4.983 5.689 1.00 89.56 102 GLY A C 1
ATOM 777 O O . GLY A 1 102 ? 9.266 -4.910 6.730 1.00 89.56 102 GLY A O 1
ATOM 778 N N . TYR A 1 103 ? 7.754 -5.973 5.471 1.00 90.75 103 TYR A N 1
ATOM 779 C CA . TYR A 1 103 ? 7.710 -7.225 6.229 1.00 90.75 103 TYR A CA 1
ATOM 780 C C . TYR A 1 103 ? 7.855 -8.407 5.268 1.00 90.75 103 TYR A C 1
ATOM 782 O O . TYR A 1 103 ? 7.206 -8.441 4.222 1.00 90.75 103 TYR A O 1
ATOM 790 N N . ASP A 1 104 ? 8.683 -9.385 5.634 1.00 87.06 104 ASP A N 1
ATOM 791 C CA . ASP A 1 104 ? 8.865 -10.595 4.831 1.00 87.06 104 ASP A CA 1
ATOM 792 C C . ASP A 1 104 ? 7.598 -11.470 4.804 1.00 87.06 104 ASP A C 1
ATOM 794 O O . ASP A 1 104 ? 6.927 -11.673 5.823 1.00 87.06 104 ASP A O 1
ATOM 798 N N . GLY A 1 105 ? 7.271 -11.991 3.621 1.00 87.50 105 GLY A N 1
ATOM 799 C CA . GLY A 1 105 ? 6.082 -12.808 3.378 1.00 87.50 105 GLY A CA 1
ATOM 800 C C . GLY A 1 105 ? 4.745 -12.061 3.475 1.00 87.50 105 GLY A C 1
ATOM 801 O O . GLY A 1 105 ? 3.763 -12.666 3.917 1.00 87.50 105 GLY A O 1
ATOM 802 N N . PHE A 1 106 ? 4.715 -10.773 3.113 1.00 90.88 106 PHE A N 1
ATOM 803 C CA . PHE A 1 106 ? 3.496 -9.964 2.983 1.00 90.88 106 PHE A CA 1
ATOM 804 C C . PHE A 1 106 ? 3.439 -9.292 1.610 1.00 90.88 106 PHE A C 1
ATOM 806 O O . PHE A 1 106 ? 4.305 -8.480 1.287 1.00 90.88 106 PHE A O 1
ATOM 813 N N . GLU A 1 107 ? 2.389 -9.568 0.837 1.00 86.69 107 GLU A N 1
ATOM 814 C CA . GLU A 1 107 ? 2.098 -8.864 -0.420 1.00 86.69 107 GLU A CA 1
ATOM 815 C C . GLU A 1 107 ? 1.807 -7.380 -0.154 1.00 86.69 107 GLU A C 1
ATOM 817 O O . GLU A 1 107 ? 2.206 -6.499 -0.920 1.00 86.69 107 GLU A O 1
ATOM 822 N N . SER A 1 108 ? 1.173 -7.070 0.984 1.00 90.81 108 SER A N 1
ATOM 823 C CA . SER A 1 108 ? 0.878 -5.693 1.368 1.00 90.81 108 SER A CA 1
ATOM 824 C C . SER A 1 108 ? 2.126 -4.850 1.652 1.00 90.81 108 SER A C 1
ATOM 826 O O . SER A 1 108 ? 2.016 -3.623 1.651 1.00 90.81 108 SER A O 1
ATOM 828 N N . SER A 1 109 ? 3.302 -5.454 1.884 1.00 90.31 109 SER A N 1
ATOM 829 C CA . SER A 1 109 ? 4.567 -4.715 2.064 1.00 90.31 109 SER A CA 1
ATOM 830 C C . SER A 1 109 ? 4.889 -3.865 0.844 1.00 90.31 109 SER A C 1
ATOM 832 O O . SER A 1 109 ? 5.199 -2.681 0.973 1.00 90.31 109 SER A O 1
ATOM 834 N N . PHE A 1 110 ? 4.745 -4.456 -0.340 1.00 82.75 110 PHE A N 1
ATOM 835 C CA . PHE A 1 110 ? 5.030 -3.786 -1.594 1.00 82.75 110 PHE A CA 1
ATOM 836 C C . PHE A 1 110 ? 4.012 -2.665 -1.874 1.00 82.75 110 PHE A C 1
ATOM 838 O O . PHE A 1 110 ? 4.403 -1.527 -2.119 1.00 82.75 110 PHE A O 1
ATOM 845 N N . LEU A 1 111 ? 2.707 -2.926 -1.708 1.00 83.38 111 LEU A N 1
ATOM 846 C CA . LEU A 1 111 ? 1.679 -1.877 -1.832 1.00 83.38 111 LEU A CA 1
ATOM 847 C C . LEU A 1 111 ? 1.888 -0.719 -0.853 1.00 83.38 111 LEU A C 1
ATOM 849 O O . LEU A 1 111 ? 1.651 0.439 -1.191 1.00 83.38 111 LEU A O 1
ATOM 853 N N . THR A 1 112 ? 2.320 -1.021 0.370 1.00 88.62 112 THR A N 1
ATOM 854 C CA . THR A 1 112 ? 2.548 0.001 1.394 1.00 88.62 112 THR A CA 1
ATOM 855 C C . THR A 1 112 ? 3.701 0.926 1.028 1.00 88.62 112 THR A C 1
ATOM 857 O O . THR A 1 112 ? 3.585 2.136 1.234 1.00 88.62 112 THR A O 1
ATOM 860 N N . LEU A 1 113 ? 4.778 0.380 0.457 1.00 84.31 113 LEU A N 1
ATOM 861 C CA . LEU A 1 113 ? 5.888 1.176 -0.059 1.00 84.31 113 LEU A CA 1
ATOM 862 C C . LEU A 1 113 ? 5.411 2.143 -1.147 1.00 84.31 113 LEU A C 1
ATOM 864 O O . LEU A 1 113 ? 5.683 3.335 -1.069 1.00 84.31 113 LEU A O 1
ATOM 868 N N . GLN A 1 114 ? 4.601 1.671 -2.088 1.00 79.19 114 GLN A N 1
ATOM 869 C CA . GLN A 1 114 ? 4.079 2.533 -3.146 1.00 79.19 114 GLN A CA 1
ATOM 870 C C . GLN A 1 114 ? 3.146 3.631 -2.643 1.00 79.19 114 GLN A C 1
ATOM 872 O O . GLN A 1 114 ? 3.188 4.761 -3.123 1.00 79.19 114 GLN A O 1
ATOM 877 N N . ILE A 1 115 ? 2.280 3.313 -1.676 1.00 85.38 115 ILE A N 1
ATOM 878 C CA . ILE A 1 115 ? 1.433 4.324 -1.038 1.00 85.38 115 ILE A CA 1
ATOM 879 C C . ILE A 1 115 ? 2.324 5.373 -0.380 1.00 85.38 115 ILE A C 1
ATOM 881 O O . ILE A 1 115 ? 2.069 6.562 -0.526 1.00 85.38 115 ILE A O 1
ATOM 885 N N . TYR A 1 116 ? 3.372 4.948 0.326 1.00 86.88 116 TYR A N 1
ATOM 886 C CA . TYR A 1 116 ? 4.324 5.862 0.940 1.00 86.88 116 TYR A CA 1
ATOM 887 C C . TYR A 1 116 ? 5.010 6.764 -0.089 1.00 86.88 116 TYR A C 1
ATOM 889 O O . TYR A 1 116 ? 4.974 7.979 0.082 1.00 86.88 116 TYR A O 1
ATOM 897 N N . GLU A 1 117 ? 5.570 6.196 -1.157 1.00 82.19 117 GLU A N 1
ATOM 898 C CA . GLU A 1 117 ? 6.225 6.937 -2.242 1.00 82.19 117 GLU A CA 1
ATOM 899 C C . GLU A 1 117 ? 5.275 7.940 -2.892 1.00 82.19 117 GLU A C 1
ATOM 901 O O . GLU A 1 117 ? 5.625 9.110 -3.037 1.00 82.19 117 GLU A O 1
ATOM 906 N N . TYR A 1 118 ? 4.039 7.526 -3.184 1.00 83.62 118 TYR A N 1
ATOM 907 C CA . TYR A 1 118 ? 3.010 8.436 -3.673 1.00 83.62 118 TYR A CA 1
ATOM 908 C C . TYR A 1 118 ? 2.781 9.601 -2.711 1.00 83.62 118 TYR A C 1
ATOM 910 O O . TYR A 1 118 ? 2.718 10.749 -3.139 1.00 83.62 118 TYR A O 1
ATOM 918 N N . LEU A 1 119 ? 2.659 9.321 -1.410 1.00 85.50 119 LEU A N 1
ATOM 919 C CA . LEU A 1 119 ? 2.493 10.379 -0.422 1.00 85.50 119 LEU A CA 1
ATOM 920 C C . LEU A 1 119 ? 3.714 11.307 -0.376 1.00 85.50 119 LEU A C 1
ATOM 922 O O . LEU A 1 1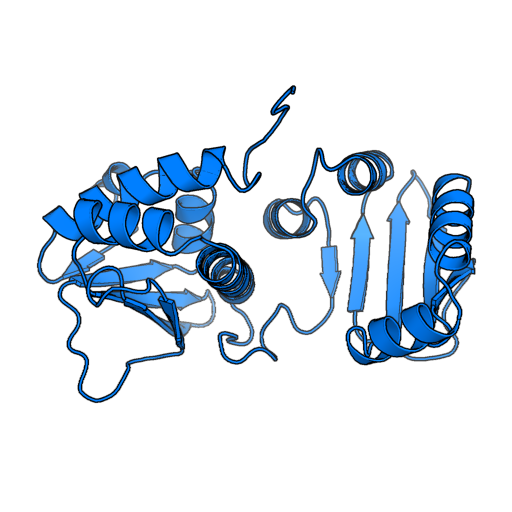19 ? 3.518 12.483 -0.123 1.00 85.50 119 LEU A O 1
ATOM 926 N N . GLN A 1 120 ? 4.939 10.827 -0.622 1.00 83.06 120 GLN A N 1
ATOM 927 C CA . GLN A 1 120 ? 6.147 11.668 -0.595 1.00 83.06 120 GLN A CA 1
ATOM 928 C C . GLN A 1 120 ? 6.253 12.648 -1.772 1.00 83.06 120 GLN A C 1
ATOM 930 O O . GLN A 1 120 ? 6.931 13.662 -1.639 1.00 83.06 120 GLN A O 1
ATOM 935 N N . VAL A 1 121 ? 5.616 12.360 -2.909 1.00 82.38 121 VAL A N 1
ATOM 936 C CA . VAL A 1 121 ? 5.689 13.220 -4.108 1.00 82.38 121 VAL A CA 1
ATOM 937 C C . VAL A 1 121 ? 4.544 14.231 -4.210 1.00 82.38 121 VAL A C 1
ATOM 939 O O . VAL A 1 121 ? 4.481 14.986 -5.178 1.00 82.38 121 VAL A O 1
ATOM 942 N N . LEU A 1 122 ? 3.631 14.250 -3.235 1.00 83.75 122 LEU A N 1
ATOM 943 C CA . LEU A 1 122 ? 2.546 15.228 -3.181 1.00 83.75 122 LEU A CA 1
ATOM 944 C C . LEU A 1 122 ? 3.074 16.630 -2.884 1.00 83.75 122 LEU A C 1
ATOM 946 O O . LEU A 1 122 ? 3.995 16.807 -2.087 1.00 83.75 122 LEU A O 1
ATOM 950 N N . THR A 1 123 ? 2.423 17.648 -3.449 1.00 88.81 123 THR A N 1
ATOM 951 C CA . THR A 1 123 ? 2.693 19.029 -3.030 1.00 88.81 123 THR A CA 1
ATOM 952 C C . THR A 1 123 ? 2.124 19.311 -1.637 1.00 88.81 123 THR A C 1
ATOM 954 O O . THR A 1 123 ? 1.223 18.620 -1.143 1.00 88.81 123 THR A O 1
ATOM 957 N N . ASP A 1 124 ? 2.589 20.389 -1.004 1.00 90.25 124 ASP A N 1
ATOM 958 C CA . ASP A 1 124 ? 2.053 20.869 0.274 1.00 90.25 124 ASP A CA 1
ATOM 959 C C . ASP A 1 124 ? 0.528 21.087 0.230 1.00 90.25 124 ASP A C 1
ATOM 961 O O . ASP A 1 124 ? -0.186 20.785 1.192 1.00 90.25 124 ASP A O 1
ATOM 965 N N . GLU A 1 125 ? 0.003 21.620 -0.875 1.00 90.62 125 GLU A N 1
ATOM 966 C CA . GLU A 1 125 ? -1.430 21.840 -1.090 1.00 90.62 125 GLU A CA 1
ATOM 967 C C . GLU A 1 125 ? -2.195 20.518 -1.171 1.00 90.62 125 GLU A C 1
ATOM 969 O O . GLU A 1 125 ? -3.274 20.388 -0.584 1.00 90.62 125 GLU A O 1
ATOM 974 N N . GLU A 1 126 ? -1.640 19.523 -1.860 1.00 89.69 126 GLU A N 1
ATOM 975 C CA . GLU A 1 126 ? -2.247 18.201 -1.991 1.00 89.69 126 GLU A CA 1
ATOM 976 C C . GLU A 1 126 ? -2.264 17.453 -0.656 1.00 89.69 126 GLU A C 1
ATOM 978 O O . GLU A 1 126 ? -3.294 16.875 -0.283 1.00 89.69 126 GLU A O 1
ATOM 983 N N . HIS A 1 127 ? -1.171 17.531 0.107 1.00 89.31 127 HIS A N 1
ATOM 984 C CA . HIS A 1 127 ? -1.111 17.043 1.481 1.00 89.31 127 HIS A CA 1
ATOM 985 C C . HIS A 1 127 ? -2.197 17.681 2.347 1.00 89.31 127 HIS A C 1
ATOM 987 O O . HIS A 1 127 ? -3.014 16.972 2.945 1.00 89.31 127 HIS A O 1
ATOM 993 N N . LYS A 1 128 ? -2.271 19.020 2.362 1.00 90.56 128 LYS A N 1
ATOM 994 C CA . LYS A 1 128 ? -3.293 19.766 3.114 1.00 90.56 128 LYS A CA 1
ATOM 995 C C . LYS A 1 128 ? -4.702 19.345 2.707 1.00 90.56 128 LYS A C 1
ATOM 997 O O . LYS A 1 128 ? -5.545 19.133 3.580 1.00 90.56 128 LYS A O 1
ATOM 1002 N N . ALA A 1 129 ? -4.967 19.176 1.411 1.00 90.19 129 ALA A N 1
ATOM 1003 C CA . ALA A 1 129 ? -6.271 18.753 0.910 1.00 90.19 129 ALA A CA 1
ATOM 1004 C C . ALA A 1 129 ? -6.646 17.337 1.380 1.00 90.19 129 ALA A C 1
ATOM 1006 O O . ALA A 1 129 ? -7.765 17.118 1.856 1.00 90.19 129 ALA A O 1
ATOM 1007 N N . LYS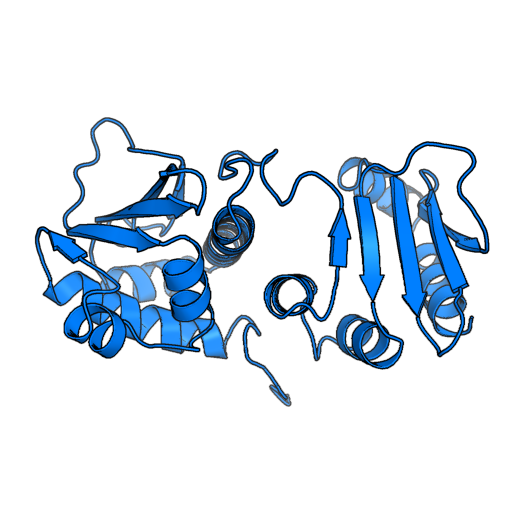 A 1 130 ? -5.722 16.370 1.299 1.00 89.19 130 LYS A N 1
ATOM 1008 C CA . LYS A 1 130 ? -5.963 14.994 1.764 1.00 89.19 130 LYS A CA 1
ATOM 1009 C C . LYS A 1 130 ? -6.155 14.927 3.277 1.00 89.19 130 LYS A C 1
ATOM 1011 O O . LYS A 1 130 ? -7.127 14.325 3.741 1.00 89.19 130 LYS A O 1
ATOM 1016 N N . VAL A 1 131 ? -5.292 15.591 4.046 1.00 91.38 131 VAL A N 1
ATOM 1017 C CA . VAL A 1 131 ? -5.420 15.669 5.507 1.00 91.38 131 VAL A CA 1
ATOM 1018 C C . VAL A 1 131 ? -6.730 16.340 5.902 1.00 91.38 131 VAL A C 1
ATOM 1020 O O . VAL A 1 131 ? -7.424 15.827 6.774 1.00 91.38 131 VAL A O 1
ATOM 1023 N N . ALA A 1 132 ? -7.144 17.416 5.226 1.00 90.00 132 ALA A N 1
ATOM 1024 C CA . ALA A 1 132 ? -8.413 18.085 5.505 1.00 90.00 132 ALA A CA 1
ATOM 1025 C C . ALA A 1 132 ? -9.639 17.187 5.259 1.00 90.00 132 ALA A C 1
ATOM 1027 O O . ALA A 1 132 ? -10.619 17.281 6.006 1.00 90.00 132 ALA A O 1
ATOM 1028 N N . LYS A 1 133 ? -9.584 16.303 4.254 1.00 90.12 133 LYS A N 1
ATOM 1029 C CA . LYS A 1 133 ? -10.649 15.330 3.967 1.00 90.12 133 LYS A CA 1
ATOM 1030 C C . LYS A 1 133 ? -10.717 14.222 5.026 1.00 90.12 133 LYS A C 1
ATOM 1032 O O . LYS A 1 133 ? -11.808 13.898 5.502 1.00 90.12 133 LYS A O 1
ATOM 1037 N N . VAL A 1 134 ? -9.572 13.652 5.408 1.00 93.81 134 VAL A N 1
ATOM 1038 C CA . VAL A 1 134 ? -9.516 12.434 6.234 1.00 93.81 134 VAL A CA 1
ATOM 1039 C C . VAL A 1 134 ? -9.446 12.745 7.735 1.00 93.81 134 VAL A C 1
ATOM 1041 O O . VAL A 1 134 ? -10.342 12.328 8.472 1.00 93.81 134 VAL A O 1
ATOM 1044 N N . LYS A 1 135 ? -8.449 13.526 8.179 1.00 94.12 135 LYS A N 1
ATOM 1045 C CA . LYS A 1 135 ? -8.204 13.943 9.577 1.00 94.12 135 LYS A CA 1
ATOM 1046 C C . LYS A 1 135 ? -8.128 12.785 10.580 1.00 94.12 135 LYS A C 1
ATOM 1048 O O . LYS A 1 135 ? -8.813 12.811 11.603 1.00 94.12 135 LYS A O 1
ATOM 1053 N N . GLY A 1 136 ? -7.309 11.773 10.298 1.00 96.00 136 GLY A N 1
ATOM 1054 C CA . GLY A 1 136 ? -7.222 10.581 11.146 1.00 96.00 136 GLY A CA 1
ATOM 1055 C C . GLY A 1 136 ? -5.859 9.904 11.143 1.00 96.00 136 GLY A C 1
ATOM 1056 O O . GLY A 1 136 ? -5.140 9.963 10.150 1.00 96.00 136 GLY A O 1
ATOM 1057 N N . ILE A 1 137 ? -5.535 9.241 12.252 1.00 96.69 137 ILE A N 1
ATOM 1058 C CA . ILE A 1 137 ? -4.386 8.336 12.368 1.00 96.69 137 ILE A CA 1
ATOM 1059 C C . ILE A 1 137 ? -4.896 6.893 12.331 1.00 96.69 137 ILE A C 1
ATOM 1061 O O . ILE A 1 137 ? -5.697 6.488 13.180 1.00 96.69 137 ILE A O 1
ATOM 1065 N N . PHE A 1 138 ? -4.420 6.115 11.364 1.00 97.31 138 PHE A N 1
ATOM 1066 C CA . PHE A 1 138 ? -4.861 4.748 11.094 1.00 97.31 138 PHE A CA 1
ATOM 1067 C C . PHE A 1 138 ? -3.765 3.763 11.475 1.00 97.31 138 PHE A C 1
ATOM 1069 O O . PHE A 1 138 ? -2.622 3.932 11.068 1.00 97.31 138 PHE A O 1
ATOM 1076 N N . LEU A 1 139 ? -4.113 2.711 12.210 1.00 98.00 139 LEU A N 1
ATOM 1077 C CA . LEU A 1 139 ? -3.245 1.552 12.408 1.00 98.00 139 LEU A CA 1
ATOM 1078 C C . LEU A 1 139 ? -3.816 0.359 11.640 1.00 98.00 139 LEU A C 1
ATOM 1080 O O . LEU A 1 139 ? -4.917 -0.100 11.940 1.00 98.00 139 LEU A O 1
ATOM 1084 N N . PHE A 1 140 ? -3.056 -0.163 10.687 1.00 98.19 140 PHE A N 1
ATOM 1085 C CA . PHE A 1 140 ? -3.371 -1.389 9.965 1.00 98.19 140 PHE A CA 1
ATOM 1086 C C . PHE A 1 140 ? -2.650 -2.557 10.629 1.00 98.19 140 PHE A C 1
ATOM 1088 O O . PHE A 1 140 ? -1.429 -2.536 10.746 1.00 98.19 140 PHE A O 1
ATOM 1095 N N . ASN A 1 141 ? -3.402 -3.575 11.038 1.00 98.25 141 ASN A N 1
ATOM 1096 C CA . ASN A 1 141 ? -2.893 -4.859 11.503 1.00 98.25 141 ASN A CA 1
ATOM 1097 C C . ASN A 1 141 ? -3.257 -5.910 10.453 1.00 98.25 141 ASN A C 1
ATOM 1099 O O . ASN A 1 141 ? -4.415 -6.323 10.341 1.00 98.25 141 ASN A O 1
ATOM 1103 N N . VAL A 1 142 ? -2.272 -6.339 9.680 1.00 98.31 142 VAL A N 1
ATOM 1104 C CA . VAL A 1 142 ? -2.472 -7.213 8.527 1.00 98.31 142 VAL A CA 1
ATOM 1105 C C . VAL A 1 142 ? -1.889 -8.578 8.835 1.00 98.31 142 VAL A C 1
ATOM 1107 O O . VAL A 1 142 ? -0.741 -8.681 9.257 1.00 98.31 142 VAL A O 1
ATOM 1110 N N . LYS A 1 143 ? -2.681 -9.635 8.652 1.00 98.25 143 LYS A N 1
ATOM 1111 C CA . LYS A 1 143 ? -2.269 -11.012 8.940 1.00 98.25 143 LYS A CA 1
ATOM 1112 C C . LYS A 1 143 ? -2.046 -11.808 7.658 1.00 98.25 143 LYS A C 1
ATOM 1114 O O . LYS A 1 143 ? -2.970 -11.932 6.856 1.00 98.25 143 LYS A O 1
ATOM 1119 N N . ASN A 1 144 ? -0.864 -12.395 7.491 1.00 96.12 144 ASN A N 1
ATOM 1120 C CA . ASN A 1 144 ? -0.584 -13.272 6.352 1.00 96.12 144 ASN A CA 1
ATOM 1121 C C . ASN A 1 144 ? -1.082 -14.710 6.589 1.00 96.12 144 ASN A C 1
ATOM 1123 O O . ASN A 1 144 ? -1.534 -15.070 7.680 1.00 96.12 144 ASN A O 1
ATOM 1127 N N . ALA A 1 145 ? -0.981 -15.557 5.562 1.00 93.00 145 ALA A N 1
ATOM 1128 C CA . ALA A 1 145 ? -1.420 -16.954 5.620 1.00 93.00 145 ALA A CA 1
ATOM 1129 C C . ALA A 1 145 ? -0.670 -17.799 6.671 1.00 93.00 145 ALA A C 1
ATOM 1131 O O . ALA A 1 145 ? -1.226 -18.766 7.186 1.00 93.00 145 ALA A O 1
ATOM 1132 N N . LYS A 1 146 ? 0.563 -17.411 7.032 1.00 94.56 146 LYS A N 1
ATOM 1133 C CA . LYS A 1 146 ? 1.374 -18.064 8.076 1.00 94.56 146 LYS A CA 1
ATOM 1134 C C . LYS A 1 146 ? 0.965 -17.654 9.499 1.00 94.56 146 LYS A C 1
ATOM 1136 O O . LYS A 1 146 ? 1.493 -18.194 10.463 1.00 94.56 146 LYS A O 1
ATOM 1141 N N . GLY A 1 147 ? 0.036 -16.706 9.648 1.00 94.69 147 GLY A N 1
ATOM 1142 C CA . GLY A 1 147 ? -0.441 -16.208 10.941 1.00 94.69 147 GLY A CA 1
ATOM 1143 C C . GLY A 1 147 ? 0.381 -15.057 11.530 1.00 94.69 147 GLY A C 1
ATOM 1144 O O . GLY A 1 147 ? -0.014 -14.513 12.566 1.00 94.69 147 GLY A O 1
ATOM 1145 N N . ASN A 1 148 ? 1.459 -14.638 10.861 1.00 96.81 148 ASN A N 1
ATOM 1146 C CA . ASN A 1 148 ? 2.256 -13.479 11.258 1.00 96.81 148 ASN A CA 1
ATOM 1147 C C . ASN A 1 148 ? 1.453 -12.194 11.042 1.00 96.81 148 ASN A C 1
ATOM 1149 O O . ASN A 1 148 ? 0.587 -12.135 10.168 1.00 96.81 148 ASN A O 1
ATOM 1153 N N . THR A 1 149 ? 1.745 -11.157 11.830 1.00 97.62 149 THR A N 1
ATOM 1154 C CA . THR A 1 149 ? 1.076 -9.853 11.720 1.00 97.62 149 THR A CA 1
ATOM 1155 C C . THR A 1 149 ? 2.079 -8.762 11.371 1.00 97.62 149 THR A C 1
ATOM 1157 O O . THR A 1 149 ? 3.007 -8.515 12.138 1.00 97.62 149 THR A O 1
ATOM 1160 N N . ALA A 1 150 ? 1.858 -8.099 10.242 1.00 97.56 150 ALA A N 1
ATOM 1161 C CA . ALA A 1 150 ? 2.508 -6.852 9.884 1.00 97.56 150 ALA A CA 1
ATOM 1162 C C . ALA A 1 150 ? 1.658 -5.674 10.371 1.00 97.56 150 ALA A C 1
ATOM 1164 O O . ALA A 1 150 ? 0.425 -5.738 10.396 1.00 97.56 150 ALA A O 1
ATOM 1165 N N . MET A 1 151 ? 2.325 -4.606 10.797 1.00 98.06 151 MET A N 1
ATOM 1166 C CA . MET A 1 151 ? 1.671 -3.399 11.290 1.00 98.06 151 MET A CA 1
ATOM 1167 C C . MET A 1 151 ? 2.183 -2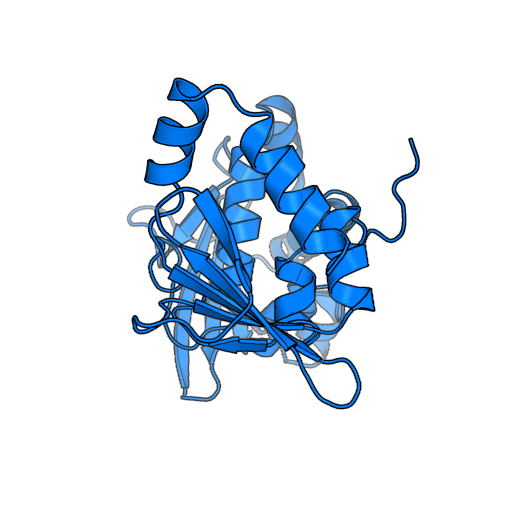.179 10.541 1.00 98.06 151 MET A C 1
ATOM 1169 O O . MET A 1 151 ? 3.397 -2.039 10.373 1.00 98.06 151 MET A O 1
ATOM 1173 N N . TRP A 1 152 ? 1.274 -1.277 10.180 1.00 97.81 152 TRP A N 1
ATOM 1174 C CA . TRP A 1 152 ? 1.611 0.026 9.610 1.00 97.81 152 TRP A CA 1
ATOM 1175 C C . TRP A 1 152 ? 0.729 1.129 10.178 1.00 97.81 152 TRP A C 1
ATOM 1177 O O . TRP A 1 152 ? -0.474 0.937 10.360 1.00 97.81 152 TRP A O 1
ATOM 1187 N N . MET A 1 153 ? 1.321 2.293 10.426 1.00 97.00 153 MET A N 1
ATOM 1188 C CA . MET A 1 153 ? 0.626 3.482 10.895 1.00 97.00 153 MET A CA 1
ATOM 1189 C C . MET A 1 153 ? 0.615 4.549 9.802 1.00 97.00 153 MET A C 1
ATOM 1191 O O . MET A 1 153 ? 1.673 4.986 9.356 1.00 97.00 153 MET A O 1
ATOM 1195 N N . MET A 1 154 ? -0.580 4.977 9.398 1.00 95.38 154 MET A N 1
ATOM 1196 C CA . MET A 1 154 ? -0.783 6.075 8.456 1.00 95.38 154 MET A CA 1
ATOM 1197 C C . MET A 1 154 ? -1.247 7.314 9.210 1.00 95.38 154 MET A C 1
ATOM 1199 O O . MET A 1 154 ? -2.297 7.292 9.858 1.00 95.38 154 MET A O 1
ATOM 1203 N N . ASP A 1 155 ? -0.491 8.398 9.102 1.00 94.00 155 ASP A N 1
ATOM 1204 C CA . ASP A 1 155 ? -0.904 9.703 9.598 1.00 94.00 155 ASP A CA 1
ATOM 1205 C C . ASP A 1 155 ? -1.533 10.493 8.447 1.00 94.00 155 ASP A C 1
ATOM 1207 O O . ASP A 1 155 ? -0.856 10.872 7.497 1.00 94.00 155 ASP A O 1
ATOM 1211 N N . MET A 1 156 ? -2.843 10.727 8.534 1.00 93.81 156 MET A N 1
ATOM 1212 C CA . MET A 1 156 ? -3.602 11.613 7.644 1.00 93.81 156 MET A CA 1
ATOM 1213 C C . MET A 1 156 ? -4.201 12.783 8.439 1.00 93.81 156 MET A C 1
ATOM 1215 O O . MET A 1 156 ? -5.324 13.225 8.171 1.00 93.81 156 MET A O 1
ATOM 1219 N N . LYS A 1 157 ? -3.496 13.238 9.478 1.00 91.31 157 LYS A N 1
ATOM 1220 C CA . LYS A 1 157 ? -3.955 14.229 10.457 1.00 91.31 157 LYS A CA 1
ATOM 1221 C C . LYS A 1 157 ? -2.944 15.359 10.660 1.00 91.31 157 LYS A C 1
ATOM 1223 O O . LYS A 1 157 ? -3.359 16.514 10.718 1.00 91.31 157 LYS A O 1
ATOM 1228 N N . SER A 1 158 ? -1.651 15.051 10.742 1.00 79.88 158 SER A N 1
ATOM 1229 C CA . SER A 1 158 ? -0.603 15.964 11.232 1.00 79.88 158 SER A CA 1
ATOM 1230 C C . SER A 1 158 ? 0.100 16.784 10.137 1.00 79.88 158 SER A C 1
ATOM 1232 O O . SER A 1 158 ? 1.316 16.949 10.152 1.00 79.88 158 SER A O 1
ATOM 1234 N N . GLY A 1 159 ? -0.650 17.342 9.185 1.00 80.75 159 GLY A N 1
ATOM 1235 C CA . GLY A 1 159 ? -0.080 18.157 8.103 1.00 80.75 159 GLY A CA 1
ATOM 1236 C C . GLY A 1 159 ? 0.415 17.318 6.925 1.00 80.75 159 GLY A C 1
ATOM 1237 O O . GLY A 1 159 ? -0.348 17.116 5.985 1.00 80.75 159 GLY A O 1
ATOM 1238 N N . ILE A 1 160 ? 1.663 16.840 6.961 1.00 84.25 160 ILE A N 1
ATOM 1239 C CA . ILE A 1 160 ? 2.216 15.984 5.897 1.00 84.25 160 ILE A CA 1
ATOM 1240 C C . ILE A 1 160 ? 1.715 14.559 6.115 1.00 84.25 160 ILE A C 1
ATOM 1242 O O . ILE A 1 160 ? 2.004 13.933 7.136 1.00 84.25 160 ILE A O 1
ATOM 1246 N N . SER A 1 161 ? 0.948 14.045 5.157 1.00 87.75 161 SER A N 1
ATOM 1247 C CA . SER A 1 161 ? 0.471 12.667 5.221 1.00 87.75 161 SER A CA 1
ATOM 1248 C C . SER A 1 161 ? 1.614 11.682 5.002 1.00 87.75 161 SER A C 1
ATOM 1250 O O . SER A 1 161 ? 2.347 11.804 4.024 1.00 87.75 161 SER A O 1
ATOM 1252 N N . THR A 1 162 ? 1.743 10.683 5.872 1.00 90.94 162 THR A N 1
ATOM 1253 C CA . THR A 1 162 ? 2.843 9.711 5.815 1.00 90.94 162 THR A CA 1
ATOM 1254 C C . THR A 1 162 ? 2.406 8.317 6.261 1.00 90.94 162 THR A C 1
ATOM 1256 O O . THR A 1 162 ? 1.361 8.143 6.890 1.00 90.94 162 THR A O 1
ATOM 1259 N N . MET A 1 163 ? 3.233 7.324 5.945 1.00 93.06 163 MET A N 1
ATOM 1260 C CA . MET A 1 163 ? 3.076 5.924 6.327 1.00 93.06 163 MET A CA 1
ATOM 1261 C C . MET A 1 163 ? 4.357 5.468 7.030 1.00 93.06 163 MET A C 1
ATOM 1263 O O . MET A 1 163 ? 5.459 5.754 6.566 1.00 93.06 163 MET A O 1
ATOM 1267 N N . LYS A 1 164 ? 4.227 4.774 8.159 1.00 94.31 164 LYS A N 1
ATOM 1268 C CA . LYS A 1 164 ? 5.347 4.263 8.962 1.00 94.31 164 LYS A CA 1
ATOM 1269 C C . LYS A 1 164 ? 5.134 2.792 9.300 1.00 94.31 164 LYS A C 1
ATOM 1271 O O . LYS A 1 164 ? 4.002 2.332 9.452 1.00 94.31 164 LYS A O 1
ATOM 1276 N N . LYS A 1 165 ? 6.233 2.056 9.461 1.00 95.19 165 LYS A N 1
ATOM 1277 C CA . LYS A 1 165 ? 6.214 0.667 9.923 1.00 95.19 165 LYS A CA 1
ATOM 1278 C C . LYS A 1 165 ? 5.893 0.610 11.408 1.00 95.19 165 LYS A C 1
ATOM 1280 O O . LYS A 1 165 ? 6.432 1.364 12.210 1.00 95.19 165 LYS A O 1
ATOM 1285 N N . GLY A 1 166 ? 5.036 -0.332 11.770 1.00 96.12 166 GLY A N 1
ATOM 1286 C CA . GLY A 1 166 ? 4.659 -0.593 13.148 1.00 96.12 166 GLY A CA 1
ATOM 1287 C C . GLY A 1 166 ? 3.777 0.498 13.747 1.00 96.12 166 GLY A C 1
ATOM 1288 O O . GLY A 1 166 ? 3.061 1.219 13.054 1.00 96.12 166 GLY A O 1
ATOM 1289 N N . LYS A 1 167 ? 3.817 0.581 15.076 1.00 94.44 167 LYS A N 1
ATOM 1290 C CA . LYS A 1 167 ? 3.242 1.693 15.834 1.00 94.44 167 LYS A CA 1
ATOM 1291 C C . LYS A 1 167 ? 4.304 2.775 15.989 1.00 94.44 167 LYS A C 1
ATOM 1293 O O . LYS A 1 167 ? 5.468 2.449 16.20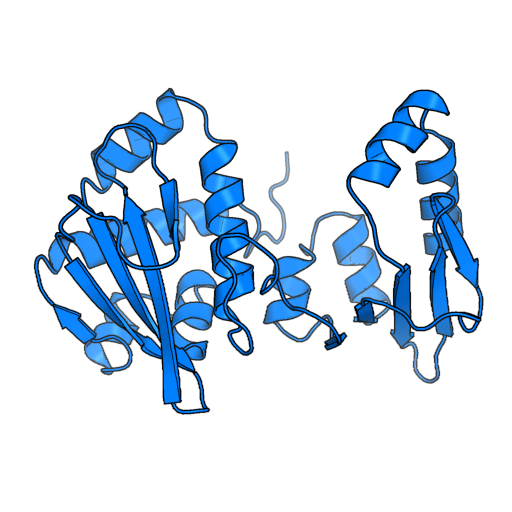0 1.00 94.44 167 LYS A O 1
ATOM 1298 N N . VAL A 1 168 ? 3.887 4.035 15.962 1.00 92.31 168 VAL A N 1
ATOM 1299 C CA . VAL A 1 168 ? 4.768 5.170 16.250 1.00 92.31 168 VAL A CA 1
ATOM 1300 C C . VAL A 1 168 ? 4.590 5.569 17.712 1.00 92.31 168 VAL A C 1
ATOM 1302 O O . VAL A 1 168 ? 3.466 5.752 18.184 1.00 92.31 168 VAL A O 1
ATOM 1305 N N . GLU A 1 169 ? 5.694 5.661 18.448 1.00 90.81 169 GLU A N 1
ATOM 1306 C CA . GLU A 1 169 ? 5.671 6.079 19.849 1.00 90.81 169 GLU A CA 1
ATOM 1307 C C . GLU A 1 169 ? 5.102 7.499 19.985 1.00 90.81 169 GLU A C 1
ATOM 1309 O O . GLU A 1 169 ? 5.347 8.370 19.154 1.00 90.81 169 GLU A O 1
ATOM 1314 N N . GLY A 1 170 ? 4.275 7.721 21.008 1.00 89.06 170 GLY A N 1
ATOM 1315 C CA . GLY A 1 170 ? 3.598 9.004 21.224 1.00 89.06 170 GLY A CA 1
ATOM 1316 C C . GLY A 1 170 ? 2.432 9.294 20.268 1.00 89.06 170 GLY A C 1
ATOM 1317 O O . GLY A 1 170 ? 1.647 10.200 20.545 1.00 89.06 170 GLY A O 1
ATOM 1318 N N . LEU A 1 171 ? 2.244 8.506 19.203 1.00 91.94 171 LEU A N 1
ATOM 1319 C CA . LEU A 1 171 ? 1.152 8.681 18.246 1.00 91.94 171 LEU A CA 1
ATOM 1320 C C . LEU A 1 171 ? 0.058 7.625 18.461 1.00 91.94 171 LEU A C 1
ATOM 1322 O O . LEU A 1 171 ? 0.229 6.432 18.202 1.00 91.94 171 LEU A O 1
ATOM 1326 N N . LYS A 1 172 ? -1.105 8.061 18.954 1.00 94.44 172 LYS A N 1
ATOM 1327 C CA . LYS A 1 172 ? -2.245 7.172 19.214 1.00 94.44 172 LYS A CA 1
ATOM 1328 C C . LYS A 1 172 ? -3.128 7.044 17.964 1.00 94.44 172 LYS A C 1
ATOM 1330 O O . LYS A 1 172 ? -3.570 8.074 17.455 1.00 94.44 172 LYS A O 1
ATOM 1335 N N . PRO A 1 173 ? -3.462 5.822 17.504 1.00 97.06 173 PRO A N 1
ATOM 1336 C CA . PRO A 1 173 ? -4.387 5.658 16.391 1.00 97.06 173 PRO A CA 1
ATOM 1337 C C . PRO A 1 173 ? -5.809 6.066 16.789 1.00 97.06 173 PRO 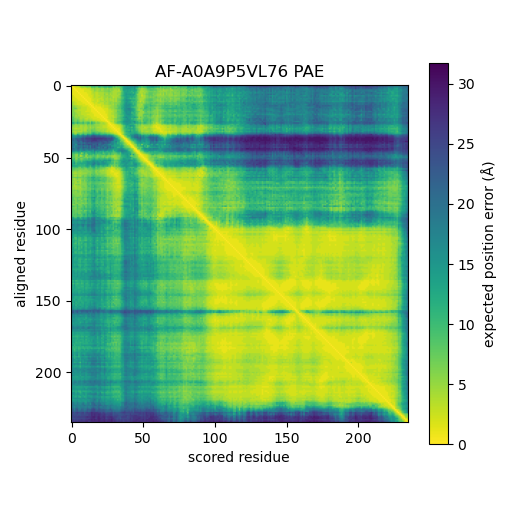A C 1
ATOM 1339 O O . PRO A 1 173 ? -6.308 5.675 17.848 1.00 97.06 173 PRO A O 1
ATOM 1342 N N . ASP A 1 174 ? -6.475 6.809 15.908 1.00 97.56 174 ASP A N 1
ATOM 1343 C CA . ASP A 1 174 ? -7.905 7.118 16.009 1.00 97.56 174 ASP A CA 1
ATOM 1344 C C . ASP A 1 174 ? -8.760 5.903 15.587 1.00 97.56 174 ASP A C 1
ATOM 1346 O O . ASP A 1 174 ? -9.914 5.743 16.004 1.00 97.56 174 ASP A O 1
ATOM 1350 N N . ILE A 1 175 ? -8.183 5.031 14.755 1.00 97.25 175 ILE A N 1
ATOM 1351 C CA . ILE A 1 175 ? -8.816 3.828 14.222 1.00 97.25 175 ILE A CA 1
ATOM 1352 C C . ILE A 1 175 ? -7.793 2.705 14.017 1.00 97.25 175 ILE A C 1
ATOM 1354 O O . ILE A 1 175 ? -6.663 2.936 13.586 1.00 97.25 175 ILE A O 1
ATOM 1358 N N . VAL A 1 176 ? -8.208 1.475 14.317 1.00 97.88 176 VAL A N 1
ATOM 1359 C CA . VAL A 1 176 ? -7.445 0.249 14.063 1.00 97.88 176 VAL A CA 1
ATOM 1360 C C . VAL A 1 176 ? -8.229 -0.633 13.097 1.00 97.88 176 VAL A C 1
ATOM 1362 O O . VAL A 1 176 ? -9.402 -0.929 13.336 1.00 97.88 176 VAL A O 1
ATOM 1365 N N . LEU A 1 177 ? -7.574 -1.049 12.018 1.00 97.62 177 LEU A N 1
ATOM 1366 C CA . LEU A 1 177 ? -8.112 -1.896 10.961 1.00 97.62 177 LEU A CA 1
ATOM 1367 C C . LEU A 1 177 ? -7.400 -3.246 11.006 1.00 97.62 177 LEU A C 1
ATOM 1369 O O . LEU A 1 177 ? -6.180 -3.303 10.884 1.00 97.62 177 LEU A O 1
ATOM 1373 N N . GLU A 1 178 ? -8.145 -4.331 11.189 1.00 98.00 178 GLU A N 1
ATOM 1374 C CA . GLU A 1 178 ? -7.600 -5.692 11.206 1.00 98.00 178 GLU A CA 1
ATOM 1375 C C . GLU A 1 178 ? -8.127 -6.466 9.998 1.00 98.00 178 GLU A C 1
ATOM 1377 O O . GLU A 1 178 ? -9.342 -6.550 9.809 1.00 98.00 178 GLU A O 1
ATOM 1382 N N . MET A 1 179 ? -7.232 -7.035 9.190 1.00 98.06 179 MET A N 1
ATOM 1383 C CA . MET A 1 179 ? -7.596 -7.767 7.969 1.00 98.06 179 MET A CA 1
ATOM 1384 C C . MET A 1 179 ? -6.528 -8.790 7.571 1.00 98.06 179 MET A C 1
ATOM 1386 O O . MET A 1 179 ? -5.445 -8.833 8.160 1.00 98.06 179 MET A O 1
ATOM 1390 N N . LYS A 1 180 ? -6.831 -9.642 6.587 1.00 98.06 180 LYS A N 1
ATOM 1391 C CA . LYS A 1 180 ? -5.818 -10.514 5.979 1.00 98.06 180 LYS A CA 1
ATOM 1392 C C . LYS A 1 180 ? -4.977 -9.734 4.972 1.00 98.06 180 LYS A C 1
ATOM 1394 O O . LYS A 1 180 ? -5.455 -8.763 4.398 1.00 98.06 180 LYS A O 1
ATOM 1399 N N . ASP A 1 181 ? -3.765 -10.215 4.723 1.00 96.00 181 ASP A N 1
ATOM 1400 C CA . ASP A 1 181 ? -2.846 -9.674 3.711 1.00 96.00 181 ASP A CA 1
ATOM 1401 C C . ASP A 1 181 ? -3.527 -9.515 2.350 1.00 96.00 181 ASP A C 1
ATOM 1403 O O . ASP A 1 181 ? -3.593 -8.415 1.805 1.00 96.00 181 ASP A O 1
ATOM 1407 N N . ARG A 1 182 ? -4.209 -10.566 1.885 1.00 92.69 182 ARG A N 1
ATOM 1408 C CA . ARG A 1 182 ? -4.935 -10.496 0.616 1.00 92.69 182 ARG A CA 1
ATOM 1409 C C . ARG A 1 182 ? -6.129 -9.538 0.628 1.00 92.69 182 ARG A C 1
ATOM 1411 O O . ARG A 1 182 ? -6.395 -8.898 -0.379 1.00 92.69 182 ARG A O 1
ATOM 1418 N N . ASP A 1 183 ? -6.827 -9.393 1.756 1.00 94.94 183 ASP A N 1
ATOM 1419 C CA . ASP A 1 183 ? -7.938 -8.436 1.864 1.00 94.94 183 ASP A CA 1
ATOM 1420 C C . ASP A 1 183 ? -7.433 -6.982 1.828 1.00 94.94 183 ASP A C 1
ATOM 1422 O O . ASP A 1 183 ? -8.102 -6.117 1.264 1.00 94.94 183 ASP A O 1
ATOM 1426 N N . PHE A 1 184 ? -6.248 -6.715 2.395 1.00 94.06 184 PHE A N 1
ATOM 1427 C CA . PHE A 1 184 ? -5.568 -5.425 2.259 1.00 94.06 184 PHE A CA 1
ATOM 1428 C C . PHE A 1 184 ? -5.235 -5.162 0.792 1.00 94.06 184 PHE A C 1
ATOM 1430 O O . PHE A 1 184 ? -5.602 -4.122 0.253 1.00 94.06 184 PHE A O 1
ATOM 1437 N N . VAL A 1 185 ? -4.604 -6.132 0.128 1.00 89.19 185 VAL A N 1
ATOM 1438 C CA . VAL A 1 185 ? -4.276 -6.044 -1.296 1.00 89.19 185 VAL A CA 1
ATOM 1439 C C . VAL A 1 185 ? -5.519 -5.752 -2.133 1.00 89.19 185 VAL A C 1
ATOM 1441 O O . VAL A 1 185 ? -5.551 -4.757 -2.850 1.00 89.19 185 VAL A O 1
ATOM 1444 N N . ASP A 1 186 ? -6.575 -6.551 -1.993 1.00 88.19 186 ASP A N 1
ATOM 1445 C CA . ASP A 1 186 ? -7.809 -6.393 -2.765 1.00 88.19 186 ASP A CA 1
ATOM 1446 C C . ASP A 1 186 ? -8.491 -5.036 -2.522 1.00 88.19 186 ASP A C 1
ATOM 1448 O O . ASP A 1 186 ? -9.098 -4.483 -3.439 1.00 88.19 186 ASP A O 1
ATOM 1452 N N . LEU A 1 187 ? -8.403 -4.487 -1.306 1.00 88.12 187 LEU A N 1
ATOM 1453 C CA . LEU A 1 187 ? -8.953 -3.172 -0.975 1.00 88.12 187 LEU A CA 1
ATOM 1454 C C . LEU A 1 187 ? -8.174 -2.045 -1.662 1.00 88.12 187 LEU A C 1
ATOM 1456 O O . LEU A 1 187 ? -8.760 -1.178 -2.311 1.00 88.12 187 LEU A O 1
ATOM 1460 N N . PHE A 1 188 ? -6.850 -2.054 -1.520 1.00 84.75 188 PHE A N 1
ATOM 1461 C CA . PHE A 1 188 ? -5.978 -1.029 -2.096 1.00 84.75 188 PHE A CA 1
ATOM 1462 C C . PHE A 1 188 ? -5.871 -1.150 -3.621 1.00 84.75 188 PHE A C 1
ATOM 1464 O O . PHE A 1 188 ? -5.629 -0.152 -4.295 1.00 84.75 188 PHE A O 1
ATOM 1471 N N . MET A 1 189 ? -6.186 -2.327 -4.160 1.00 78.56 189 MET A N 1
ATOM 1472 C CA . MET A 1 189 ? -6.443 -2.580 -5.573 1.00 78.56 189 MET A CA 1
ATOM 1473 C C . MET A 1 189 ? -7.916 -2.407 -5.979 1.00 78.56 189 MET A C 1
ATOM 1475 O O . MET A 1 189 ? -8.308 -2.885 -7.030 1.00 78.56 189 MET A O 1
ATOM 1479 N N . GLY A 1 190 ? -8.808 -1.850 -5.165 1.00 81.62 190 GLY A N 1
ATOM 1480 C CA . GLY A 1 190 ? -10.200 -1.604 -5.584 1.00 81.62 190 GLY A CA 1
ATOM 1481 C C . GLY A 1 190 ? -11.022 -2.839 -6.019 1.00 81.62 190 GLY A C 1
ATOM 1482 O O . GLY A 1 190 ? -12.181 -2.689 -6.407 1.00 81.62 190 GLY A O 1
ATOM 1483 N N . LYS A 1 191 ? -10.488 -4.069 -5.911 1.00 84.69 191 LYS A N 1
ATOM 1484 C CA . LYS A 1 191 ? -11.187 -5.346 -6.161 1.00 84.69 191 LYS A CA 1
ATOM 1485 C C . LYS A 1 191 ? -12.324 -5.541 -5.156 1.00 84.69 191 LYS A C 1
ATOM 1487 O O . LYS A 1 191 ? -13.310 -6.234 -5.414 1.00 84.69 191 LYS A O 1
ATOM 1492 N N . THR A 1 192 ? -12.208 -4.897 -3.997 1.00 88.69 192 THR A N 1
ATOM 1493 C CA . THR A 1 192 ? -13.297 -4.666 -3.051 1.00 88.69 192 THR A CA 1
ATOM 1494 C C . THR A 1 192 ? -13.245 -3.228 -2.535 1.00 88.69 192 THR A C 1
ATOM 1496 O O . THR A 1 192 ? -12.227 -2.556 -2.640 1.00 88.69 192 THR A O 1
ATOM 1499 N N . ASN A 1 193 ? -14.339 -2.758 -1.936 1.00 87.50 193 ASN A N 1
ATOM 1500 C CA . ASN A 1 193 ? -14.359 -1.504 -1.182 1.00 87.50 193 ASN A CA 1
ATOM 1501 C C . ASN A 1 193 ? -14.466 -1.768 0.327 1.00 87.50 193 ASN A C 1
ATOM 1503 O O . ASN A 1 193 ? -14.883 -2.854 0.754 1.00 87.50 193 ASN A O 1
ATOM 1507 N N . GLY A 1 194 ? -14.112 -0.764 1.130 1.00 88.69 194 GLY A N 1
ATOM 1508 C CA . GLY A 1 194 ? -14.056 -0.859 2.586 1.00 88.69 194 GLY A CA 1
ATOM 1509 C C . GLY A 1 194 ? -15.408 -1.188 3.214 1.00 88.69 194 GLY A C 1
ATOM 1510 O O . GLY A 1 194 ? -15.476 -1.994 4.141 1.00 88.69 194 GLY A O 1
ATOM 1511 N N . GLN A 1 195 ? -16.504 -0.653 2.666 1.00 89.06 195 GLN A N 1
ATOM 1512 C CA . GLN A 1 195 ? -17.856 -0.935 3.153 1.00 89.06 195 GLN A CA 1
ATOM 1513 C C . GLN A 1 195 ? -18.227 -2.416 2.983 1.00 89.06 195 GLN A C 1
ATOM 1515 O O . GLN A 1 195 ? -18.648 -3.064 3.941 1.00 89.06 195 GLN A O 1
ATOM 1520 N N . LYS A 1 196 ? -18.027 -2.981 1.787 1.00 91.44 196 LYS A N 1
ATOM 1521 C CA . LYS A 1 196 ? -18.283 -4.398 1.490 1.00 91.44 196 LYS A CA 1
ATOM 1522 C C . LYS A 1 196 ? -17.377 -5.307 2.317 1.00 91.44 196 LYS A C 1
ATOM 1524 O O . LYS A 1 196 ? -17.839 -6.316 2.854 1.00 91.44 196 LYS A O 1
ATOM 1529 N N . ALA A 1 197 ? -16.101 -4.956 2.443 1.00 92.94 197 ALA A N 1
ATOM 1530 C CA . ALA A 1 197 ? -15.137 -5.734 3.211 1.00 92.94 197 ALA A CA 1
ATOM 1531 C C . ALA A 1 197 ? -15.473 -5.744 4.715 1.00 92.94 197 ALA A C 1
ATOM 1533 O O . ALA A 1 197 ? -15.390 -6.792 5.354 1.00 92.94 197 ALA A O 1
ATOM 1534 N N . PHE A 1 198 ? -15.947 -4.621 5.263 1.00 91.50 198 PHE A N 1
ATOM 1535 C CA . PHE A 1 198 ? -16.446 -4.543 6.637 1.00 91.50 198 PHE A CA 1
ATOM 1536 C C . PHE A 1 198 ? -17.734 -5.355 6.834 1.00 91.50 198 PHE A C 1
ATOM 1538 O O . PHE A 1 198 ? -17.796 -6.203 7.721 1.00 91.50 198 PHE A O 1
ATOM 1545 N N . MET A 1 199 ? -18.740 -5.163 5.972 1.00 91.75 199 MET A N 1
ATOM 1546 C CA . MET A 1 199 ? -20.023 -5.878 6.065 1.00 91.75 199 MET A CA 1
ATOM 1547 C C . MET A 1 199 ? -19.876 -7.400 5.948 1.00 91.75 199 MET A C 1
ATOM 1549 O O . MET A 1 199 ? -20.641 -8.141 6.556 1.00 91.75 199 MET A O 1
ATOM 1553 N N . THR A 1 200 ? -18.893 -7.875 5.177 1.00 94.94 200 THR A N 1
ATOM 1554 C CA . THR A 1 200 ? -18.599 -9.310 5.017 1.00 94.94 200 THR A CA 1
ATOM 1555 C C . THR A 1 200 ? -17.628 -9.854 6.069 1.00 94.94 200 THR A C 1
ATOM 1557 O O . THR A 1 200 ? -17.263 -11.025 6.016 1.00 94.94 200 THR A O 1
ATOM 1560 N N . GLY A 1 201 ? -17.195 -9.024 7.025 1.00 94.88 201 GLY A N 1
ATOM 1561 C CA . GLY A 1 201 ? -16.306 -9.419 8.119 1.00 94.88 201 GLY A CA 1
ATOM 1562 C C . GLY A 1 201 ? -14.843 -9.645 7.722 1.00 94.88 201 GLY A C 1
ATOM 1563 O O . GLY A 1 201 ? -14.068 -10.132 8.547 1.00 94.88 201 GLY A O 1
ATOM 1564 N N . ARG A 1 202 ? -14.448 -9.290 6.492 1.00 95.12 202 ARG A N 1
ATOM 1565 C CA . ARG A 1 202 ? -13.053 -9.367 6.016 1.00 95.12 202 ARG A CA 1
ATOM 1566 C C . ARG A 1 202 ? -12.159 -8.311 6.659 1.00 95.12 202 ARG A C 1
ATOM 1568 O O . ARG A 1 202 ? -10.977 -8.553 6.883 1.00 95.12 202 ARG A O 1
ATOM 1575 N N . ILE A 1 203 ? -12.743 -7.163 7.001 1.00 95.38 203 ILE A N 1
ATOM 1576 C CA . ILE A 1 203 ? -12.091 -6.108 7.779 1.00 95.38 203 ILE A CA 1
ATOM 1577 C C . ILE A 1 203 ? -12.835 -5.943 9.097 1.00 95.38 203 ILE A C 1
ATOM 1579 O O . ILE A 1 203 ? -14.049 -5.742 9.117 1.00 95.38 203 ILE A O 1
ATOM 1583 N N . LYS A 1 204 ? -12.098 -5.968 10.206 1.00 95.88 204 LYS A N 1
ATOM 1584 C CA . LYS A 1 204 ? -12.595 -5.539 11.514 1.00 95.88 204 LYS A CA 1
ATOM 1585 C C . LYS A 1 204 ? -12.095 -4.134 11.797 1.00 95.88 204 LYS A C 1
ATOM 1587 O O . LYS A 1 204 ? -10.939 -3.813 11.537 1.00 95.88 204 LYS A O 1
ATOM 1592 N N . VAL A 1 205 ? -12.966 -3.314 12.368 1.00 95.06 205 VAL A N 1
ATOM 1593 C CA . VAL A 1 205 ? -12.677 -1.914 12.672 1.00 95.06 205 VAL A CA 1
ATOM 1594 C C . VAL A 1 205 ? -12.861 -1.677 14.163 1.00 95.06 205 VAL A C 1
ATOM 1596 O O . VAL A 1 205 ? -13.880 -2.064 14.733 1.00 95.06 205 VAL A O 1
ATOM 1599 N N . LYS A 1 206 ? -11.887 -1.023 14.796 1.00 95.31 206 LYS A N 1
ATOM 1600 C CA . LYS A 1 206 ? -11.965 -0.544 16.183 1.00 95.31 206 LYS A CA 1
ATOM 1601 C C . LYS A 1 206 ? -11.687 0.957 16.210 1.00 95.31 206 LYS A C 1
ATOM 1603 O O . LYS A 1 206 ? -10.765 1.414 15.544 1.00 95.31 206 LYS A O 1
ATOM 1608 N N . GLY A 1 207 ? -12.443 1.715 17.001 1.00 94.81 207 GLY A N 1
ATOM 1609 C CA . GLY A 1 207 ? -12.301 3.173 17.094 1.00 94.81 207 GLY A CA 1
ATOM 1610 C C . GLY A 1 207 ? -13.269 3.925 16.177 1.00 94.81 207 GLY A C 1
ATOM 1611 O O . GLY A 1 207 ? -14.418 3.516 16.014 1.00 94.81 207 GLY A O 1
ATOM 1612 N N . ALA A 1 208 ? -12.830 5.047 15.606 1.00 93.00 208 ALA A N 1
ATOM 1613 C CA . ALA A 1 208 ? -13.700 5.964 14.871 1.00 93.00 208 ALA A CA 1
ATOM 1614 C C . ALA A 1 208 ? -14.027 5.466 13.448 1.00 93.00 208 ALA A C 1
ATOM 1616 O O . ALA A 1 208 ? -13.404 5.879 12.475 1.00 93.00 208 ALA A O 1
ATOM 1617 N N . ILE A 1 209 ? -15.050 4.614 13.317 1.00 90.06 209 ILE A N 1
ATOM 1618 C CA . ILE A 1 209 ? -15.464 3.958 12.056 1.00 90.06 209 ILE A CA 1
ATOM 1619 C C . ILE A 1 209 ? -15.643 4.942 10.885 1.00 90.06 209 ILE A C 1
ATOM 1621 O O . ILE A 1 209 ? -15.272 4.626 9.757 1.00 90.06 209 ILE A O 1
ATOM 1625 N N . MET A 1 210 ? -16.143 6.158 11.133 1.00 91.25 210 MET A N 1
ATOM 1626 C CA . MET A 1 210 ? -16.306 7.180 10.086 1.00 91.25 210 MET A CA 1
ATOM 1627 C C . MET A 1 210 ? -14.989 7.567 9.396 1.00 91.25 210 MET A C 1
ATOM 1629 O O . MET A 1 210 ? -15.009 7.968 8.234 1.00 91.25 210 MET A O 1
ATOM 1633 N N . LEU A 1 211 ? -13.843 7.430 10.073 1.00 94.38 211 LEU A N 1
ATOM 1634 C CA . LEU A 1 211 ? -12.531 7.640 9.457 1.00 94.38 211 LEU A CA 1
ATOM 1635 C C . LEU A 1 211 ? -12.213 6.554 8.424 1.00 94.38 211 LEU A C 1
ATOM 1637 O O . LEU A 1 211 ? -11.623 6.871 7.397 1.00 94.38 211 LEU A O 1
ATOM 1641 N N . ALA A 1 212 ? -12.653 5.309 8.642 1.00 90.94 212 ALA A N 1
ATOM 1642 C CA . ALA A 1 212 ? -12.488 4.222 7.674 1.00 90.94 212 ALA A CA 1
ATOM 1643 C C . ALA A 1 212 ? -13.198 4.541 6.351 1.00 90.94 212 ALA A C 1
ATOM 1645 O O . ALA A 1 212 ? -12.635 4.333 5.283 1.00 90.94 212 ALA A O 1
ATOM 1646 N N . LEU A 1 213 ? -14.415 5.094 6.428 1.00 90.06 213 LEU A N 1
ATOM 1647 C CA . LEU A 1 213 ? -15.188 5.486 5.246 1.00 90.06 213 LEU A CA 1
ATOM 1648 C C . LEU A 1 213 ? -14.517 6.638 4.487 1.00 90.06 213 LEU A C 1
ATOM 1650 O O . LEU A 1 213 ? -14.424 6.597 3.265 1.00 90.06 213 LEU A O 1
ATOM 1654 N N . LYS A 1 214 ? -13.999 7.642 5.205 1.00 92.25 214 LYS A N 1
ATOM 1655 C CA . LYS A 1 214 ? -13.248 8.749 4.590 1.00 92.25 214 LYS A CA 1
ATOM 1656 C C . LYS A 1 214 ? -11.972 8.272 3.907 1.00 92.25 214 LYS A C 1
ATOM 1658 O O . LYS A 1 214 ? -11.641 8.766 2.831 1.00 92.25 214 LYS A O 1
ATOM 1663 N N . LEU A 1 215 ? -11.262 7.336 4.536 1.00 90.81 215 LEU A N 1
ATOM 1664 C CA . LEU A 1 215 ? -10.082 6.722 3.946 1.00 90.81 215 LEU A CA 1
ATOM 1665 C C . LEU A 1 215 ? -10.452 5.949 2.676 1.00 90.81 215 LEU A C 1
ATOM 1667 O O . LEU A 1 215 ? -9.797 6.155 1.666 1.00 90.81 215 LEU A O 1
ATOM 1671 N N . ASP A 1 216 ? -11.515 5.137 2.689 1.00 88.94 216 ASP A N 1
ATOM 1672 C CA . ASP A 1 216 ? -11.986 4.399 1.504 1.00 88.94 216 ASP A CA 1
ATOM 1673 C C . ASP A 1 216 ? -12.282 5.335 0.319 1.00 88.94 216 ASP A C 1
ATOM 1675 O O . ASP A 1 216 ? -11.821 5.087 -0.792 1.00 88.94 216 ASP A O 1
ATOM 1679 N N . THR A 1 217 ? -12.978 6.455 0.553 1.00 88.19 217 THR A N 1
ATOM 1680 C CA . THR A 1 217 ? -13.201 7.475 -0.486 1.00 88.19 217 THR A CA 1
ATOM 1681 C C . THR A 1 217 ? -11.886 8.077 -0.988 1.00 88.19 217 THR A C 1
ATOM 1683 O O . THR A 1 217 ? -11.680 8.175 -2.191 1.00 88.19 217 THR A O 1
ATOM 1686 N N . MET A 1 218 ? -10.972 8.451 -0.086 1.00 86.69 218 MET A N 1
ATOM 1687 C CA . MET A 1 218 ? -9.678 9.032 -0.468 1.00 86.69 218 MET A CA 1
ATOM 1688 C C . MET A 1 218 ? -8.814 8.045 -1.264 1.00 86.69 218 MET A C 1
ATOM 1690 O O . MET A 1 218 ? -8.125 8.448 -2.202 1.00 86.69 218 MET A O 1
ATOM 1694 N N . MET A 1 219 ? -8.860 6.760 -0.911 1.00 81.38 219 MET A N 1
ATOM 1695 C CA . MET A 1 219 ? -8.137 5.707 -1.616 1.00 81.38 219 MET A CA 1
ATOM 1696 C C . MET A 1 219 ? -8.690 5.488 -3.022 1.00 81.38 219 MET A C 1
ATOM 1698 O O . MET A 1 219 ? -7.887 5.364 -3.938 1.00 81.38 219 MET A O 1
ATOM 1702 N N . LYS A 1 220 ? -10.012 5.535 -3.221 1.00 80.56 220 LYS A N 1
ATOM 1703 C CA . LYS A 1 220 ? -10.624 5.510 -4.563 1.00 80.56 220 LYS A CA 1
ATOM 1704 C C . LYS A 1 220 ? -10.162 6.685 -5.427 1.00 80.56 220 LYS A C 1
ATOM 1706 O O . LYS A 1 220 ? -9.625 6.458 -6.505 1.00 80.56 220 LYS A O 1
ATOM 1711 N N . ASP A 1 221 ? -10.238 7.914 -4.903 1.00 79.62 221 ASP A N 1
ATOM 1712 C CA . ASP A 1 221 ? -9.725 9.114 -5.594 1.00 79.62 221 ASP A CA 1
ATOM 1713 C C . ASP A 1 221 ? -8.230 8.970 -5.955 1.00 79.62 221 ASP A C 1
ATOM 1715 O O . ASP A 1 221 ? -7.741 9.530 -6.934 1.00 79.62 221 ASP A O 1
ATOM 1719 N N . THR A 1 222 ? -7.467 8.278 -5.105 1.00 74.25 222 THR A N 1
ATOM 1720 C CA . THR A 1 222 ? -6.025 8.078 -5.270 1.00 74.25 222 THR A CA 1
ATOM 1721 C C . THR A 1 222 ? -5.727 6.997 -6.307 1.00 74.25 222 THR A C 1
ATOM 1723 O O . THR A 1 222 ? -4.869 7.215 -7.154 1.00 74.25 222 THR A O 1
ATOM 1726 N N . GLN A 1 223 ? -6.460 5.880 -6.292 1.00 71.88 223 GLN A N 1
ATOM 1727 C CA . GLN A 1 223 ? -6.356 4.775 -7.252 1.00 71.88 223 GLN A CA 1
ATOM 1728 C C . GLN A 1 223 ? -6.508 5.244 -8.704 1.00 71.88 223 GLN A C 1
ATOM 1730 O O . GLN A 1 223 ? -5.766 4.781 -9.570 1.00 71.88 223 GLN A O 1
ATOM 1735 N N . GLU A 1 224 ? -7.416 6.189 -8.951 1.00 66.56 224 GLU A N 1
ATOM 1736 C CA . GLU A 1 224 ? -7.626 6.806 -10.268 1.00 66.56 224 GLU A CA 1
ATOM 1737 C C . GLU A 1 224 ? -6.419 7.638 -10.733 1.00 66.56 224 GLU A C 1
ATOM 1739 O O . GLU A 1 224 ? -6.158 7.735 -11.928 1.00 66.56 224 GLU A O 1
ATOM 1744 N N . LYS A 1 225 ? -5.656 8.220 -9.798 1.00 63.94 225 LYS A N 1
ATOM 1745 C CA . LYS A 1 225 ? -4.546 9.142 -10.092 1.00 63.94 225 LYS A CA 1
ATOM 1746 C C . LYS A 1 225 ? -3.182 8.472 -10.196 1.00 63.94 225 LYS A C 1
ATOM 1748 O O . LYS A 1 225 ? -2.344 8.949 -10.949 1.00 63.94 225 LYS A O 1
ATOM 1753 N N . ILE A 1 226 ? -2.941 7.404 -9.437 1.00 60.75 226 ILE A N 1
ATOM 1754 C CA . ILE A 1 226 ? -1.616 6.758 -9.343 1.00 60.75 226 ILE A CA 1
ATOM 1755 C C . ILE A 1 226 ? -1.470 5.524 -10.234 1.00 60.75 226 ILE A C 1
ATOM 1757 O O . ILE A 1 226 ? -0.539 4.742 -10.073 1.00 60.75 226 ILE A O 1
ATOM 1761 N N . GLY A 1 227 ? -2.404 5.323 -11.166 1.00 54.62 227 GLY A N 1
ATOM 1762 C CA . GLY A 1 227 ? -2.280 4.287 -12.189 1.00 54.62 227 GLY A CA 1
ATOM 1763 C C . GLY A 1 227 ? -2.441 2.851 -11.681 1.00 54.62 227 GLY A C 1
ATOM 1764 O O . GLY A 1 227 ? -2.243 1.921 -12.459 1.00 54.62 227 GLY A O 1
ATOM 1765 N N . PHE A 1 228 ? -2.876 2.619 -10.431 1.00 56.00 228 PHE A N 1
ATOM 1766 C CA . PHE A 1 228 ? -3.247 1.261 -9.994 1.00 56.00 228 PHE A CA 1
ATOM 1767 C C . PHE A 1 228 ? -4.359 0.656 -10.880 1.00 56.00 228 PHE A C 1
ATOM 1769 O O . PHE A 1 228 ? -4.421 -0.565 -10.993 1.00 56.00 228 PHE A O 1
ATOM 1776 N N . PHE A 1 229 ? -5.175 1.493 -11.550 1.00 44.22 229 PHE A N 1
ATOM 1777 C CA . PHE A 1 229 ? -6.230 1.096 -12.508 1.00 44.22 229 PHE A CA 1
ATOM 1778 C C . PHE A 1 229 ? -6.239 1.860 -13.839 1.00 44.22 229 PHE A C 1
ATOM 1780 O O . PHE A 1 229 ? -7.201 1.742 -14.593 1.00 44.22 229 PHE A O 1
ATOM 1787 N N . GLY A 1 230 ? -5.200 2.630 -14.162 1.00 39.03 230 GLY A N 1
ATOM 1788 C CA . GLY A 1 230 ? -5.221 3.498 -15.340 1.00 39.03 230 GLY A CA 1
ATOM 1789 C C . GLY A 1 230 ? -5.048 2.750 -16.659 1.00 39.03 230 GLY A C 1
ATOM 1790 O O . GLY A 1 230 ? -3.949 2.703 -17.183 1.00 39.03 230 GLY A O 1
ATOM 1791 N N . GLU A 1 231 ? -6.133 2.228 -17.229 1.00 42.44 231 GLU A N 1
ATOM 1792 C CA . GLU A 1 231 ? -6.276 2.194 -18.686 1.00 42.44 231 GLU A CA 1
ATOM 1793 C C . GLU A 1 231 ? -6.560 3.650 -19.115 1.00 42.44 231 GLU A C 1
ATOM 1795 O O . GLU A 1 231 ? -7.623 4.191 -18.816 1.00 42.44 231 GLU A O 1
ATOM 1800 N N . LYS A 1 232 ? -5.575 4.315 -19.737 1.00 35.53 232 LYS A N 1
ATOM 1801 C CA . LYS A 1 232 ? -5.627 5.695 -20.272 1.00 35.53 232 LYS A CA 1
ATOM 1802 C C . LYS A 1 232 ? -6.092 6.807 -19.315 1.00 35.53 232 LYS A C 1
ATOM 1804 O O . LYS A 1 232 ? -7.266 7.167 -19.275 1.00 35.53 232 LYS A O 1
ATOM 1809 N N . ALA A 1 233 ? -5.131 7.558 -18.781 1.00 31.50 233 ALA A N 1
ATOM 1810 C CA . ALA A 1 233 ? -5.276 9.014 -18.736 1.00 31.50 233 ALA A CA 1
ATOM 1811 C C . ALA A 1 233 ? -4.677 9.583 -20.033 1.00 31.50 233 ALA A C 1
ATOM 1813 O O . ALA A 1 233 ? -3.485 9.854 -20.113 1.00 31.50 233 ALA A O 1
ATOM 1814 N N . LYS A 1 234 ? -5.502 9.709 -21.081 1.00 29.52 234 LYS A N 1
ATOM 1815 C CA . LYS A 1 234 ? -5.156 10.552 -22.232 1.00 29.52 234 LYS A CA 1
ATOM 1816 C C . LYS A 1 234 ? -5.008 11.994 -21.733 1.00 29.52 234 LYS A C 1
ATOM 1818 O O . LYS A 1 234 ? -5.998 12.563 -21.272 1.00 29.52 234 LYS A O 1
ATOM 1823 N N . LEU A 1 235 ? -3.817 12.563 -21.874 1.00 29.77 235 LEU A N 1
ATOM 1824 C CA . LEU A 1 235 ? -3.628 13.989 -22.132 1.00 29.77 235 LEU A CA 1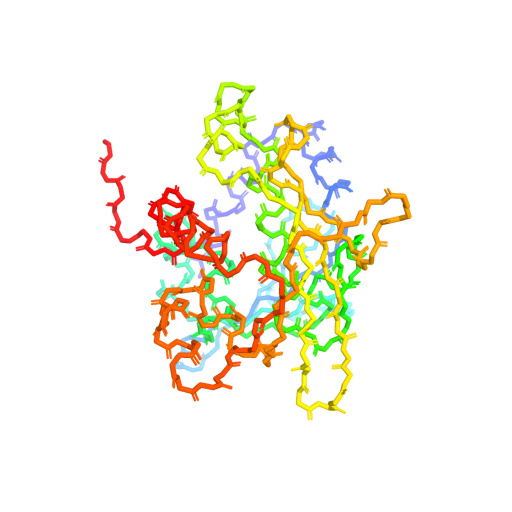
ATOM 1825 C C . LEU A 1 235 ? -3.131 14.136 -23.568 1.00 29.77 235 LEU A C 1
ATOM 1827 O O . LEU A 1 235 ? -2.273 13.318 -23.966 1.00 29.77 235 LEU A O 1
#

Solvent-accessible surface area (backbone atoms only — not comparable to full-atom values): 12912 Å² total; per-residue (Å²): 112,70,68,56,51,52,51,40,53,58,51,65,69,45,54,74,70,57,47,59,56,54,47,70,76,55,82,63,34,38,33,40,36,36,49,53,97,82,64,51,50,35,26,38,47,92,84,73,45,69,42,85,46,84,70,96,59,87,60,56,32,40,39,36,33,37,64,70,54,51,50,28,40,74,76,61,59,33,43,74,66,47,31,39,78,70,66,51,26,47,79,47,60,78,57,40,31,84,46,88,56,28,40,80,86,33,76,42,16,41,57,49,46,53,54,35,53,55,46,69,72,50,50,73,68,53,25,44,53,52,19,69,68,42,58,37,30,38,32,42,40,31,31,33,97,89,68,50,74,50,43,33,27,36,37,26,52,78,53,70,42,48,64,42,48,36,80,55,88,98,58,76,61,51,25,38,39,38,31,36,27,67,57,50,42,33,40,78,64,62,78,39,52,60,68,61,33,38,78,70,63,53,34,46,79,47,71,49,62,71,45,55,55,38,45,42,54,53,49,53,64,42,33,68,70,72,43,72,70,31,77,74,83,84,128

Organism: NCBI:txid64525

Mean predicted aligned error: 10.21 Å